Protein AF-A0A8R7VC19-F1 (afdb_monomer)

Organism: Triticum urartu (NCBI:txid4572)

Solvent-accessible surface area (backbone atoms only — not comparable to full-atom values): 17683 Å² total; per-residue (Å²): 132,78,53,71,71,50,53,54,52,51,50,54,50,51,48,41,73,74,64,64,52,93,86,58,52,73,70,60,49,63,70,66,60,55,92,90,55,56,70,69,60,50,53,52,49,54,58,49,60,68,33,67,72,44,46,51,55,49,51,54,50,52,53,54,57,67,66,61,64,77,58,72,61,57,77,92,56,50,51,43,57,52,40,52,55,46,15,73,72,72,75,48,76,61,51,59,53,52,39,43,50,61,34,24,25,40,99,85,70,47,50,64,42,72,61,37,42,51,52,50,51,49,48,55,52,45,45,72,76,41,55,71,30,75,76,36,48,69,45,73,52,16,52,47,41,72,72,68,43,81,78,62,92,61,48,43,81,56,64,28,94,58,49,34,46,51,78,53,59,27,76,93,55,75,80,79,70,52,71,71,57,51,50,53,52,49,52,51,50,50,53,50,52,51,50,49,55,51,47,64,62,45,53,62,52,51,55,50,51,52,52,51,50,51,52,53,51,52,54,51,53,51,53,53,54,50,55,56,52,57,63,70,72,64,78,83,82,84,84,90,82,90,81,89,84,86,84,84,89,79,89,83,85,88,86,80,84,81,83,80,88,80,92,77,89,84,84,89,83,91,78,87,79,80,81,83,80,84,79,82,86,82,87,130

InterPro domains:
  IPR004252 Probable transposase, Ptta/En/Spm, plant [PF03004] (39-164)

Radius of gyration: 38.98 Å; Cα contacts (8 Å, |Δi|>4): 148; chains: 1; bounding box: 118×68×65 Å

Structure (mmCIF, N/CA/C/O backbone):
data_AF-A0A8R7VC19-F1
#
_entry.id   AF-A0A8R7VC19-F1
#
loop_
_atom_site.group_PDB
_atom_site.id
_atom_site.type_symbol
_atom_site.label_atom_id
_atom_site.label_alt_id
_atom_site.label_comp_id
_atom_site.label_asym_id
_atom_site.label_entity_id
_atom_site.label_seq_id
_atom_site.pdbx_PDB_ins_code
_atom_site.Cartn_x
_atom_site.Cartn_y
_atom_site.Cartn_z
_atom_site.occupancy
_atom_site.B_iso_or_equiv
_atom_site.auth_seq_id
_atom_site.auth_comp_id
_atom_site.auth_asym_id
_atom_site.auth_atom_id
_atom_site.pdbx_PDB_model_num
ATOM 1 N N . MET A 1 1 ? -12.916 3.779 -12.614 1.00 51.53 1 MET A N 1
ATOM 2 C CA . MET A 1 1 ? -12.050 4.053 -13.785 1.00 51.53 1 MET A CA 1
ATOM 3 C C . MET A 1 1 ? -10.809 4.801 -13.317 1.00 51.53 1 MET A C 1
ATOM 5 O O . MET A 1 1 ? -10.939 5.631 -12.430 1.00 51.53 1 MET A O 1
ATOM 9 N N . GLY A 1 2 ? -9.618 4.493 -13.844 1.00 74.56 2 GLY A N 1
ATOM 10 C CA . GLY A 1 2 ? -8.402 5.249 -13.508 1.00 74.56 2 GLY A CA 1
ATOM 11 C C . GLY A 1 2 ? -8.469 6.694 -14.012 1.00 74.56 2 GLY A C 1
ATOM 12 O O . GLY A 1 2 ? -9.152 6.962 -15.002 1.00 74.56 2 GLY A O 1
ATOM 13 N N . SER A 1 3 ? -7.758 7.610 -13.346 1.00 89.31 3 SER A N 1
ATOM 14 C CA . SER A 1 3 ? -7.641 9.005 -13.791 1.00 89.31 3 SER A CA 1
ATOM 15 C C . SER A 1 3 ? -7.022 9.096 -15.191 1.00 89.31 3 SER A C 1
ATOM 17 O O . SER A 1 3 ? -6.289 8.192 -15.608 1.00 89.31 3 SER A O 1
ATOM 19 N N . ALA A 1 4 ? -7.266 10.197 -15.908 1.00 91.75 4 ALA A N 1
ATOM 20 C CA . ALA A 1 4 ? -6.667 10.440 -17.226 1.00 91.75 4 ALA A CA 1
ATOM 21 C C . ALA A 1 4 ? -5.132 10.294 -17.192 1.00 91.75 4 ALA A C 1
ATOM 23 O O . ALA A 1 4 ? -4.545 9.610 -18.026 1.00 91.75 4 ALA A O 1
ATOM 24 N N . ALA A 1 5 ? -4.492 10.809 -16.137 1.00 90.56 5 ALA A N 1
ATOM 25 C CA . ALA A 1 5 ? -3.055 10.666 -15.913 1.00 90.56 5 ALA A CA 1
ATOM 26 C C . ALA A 1 5 ? -2.594 9.208 -15.716 1.00 90.56 5 ALA A C 1
ATOM 28 O O . ALA A 1 5 ? -1.457 8.868 -16.045 1.00 90.56 5 ALA A O 1
ATOM 29 N N . LYS A 1 6 ? -3.435 8.325 -15.154 1.00 91.69 6 LYS A N 1
ATOM 30 C CA . LYS A 1 6 ? -3.118 6.892 -15.073 1.00 91.69 6 LYS A CA 1
ATOM 31 C C . LYS A 1 6 ? -3.209 6.250 -16.454 1.00 91.69 6 LYS A C 1
ATOM 33 O O . LYS A 1 6 ? -2.246 5.614 -16.860 1.00 91.69 6 LYS A O 1
ATOM 38 N N . LYS A 1 7 ? -4.312 6.474 -17.176 1.00 91.62 7 LYS A N 1
ATOM 39 C CA . LYS A 1 7 ? -4.505 5.928 -18.529 1.00 91.62 7 LYS A CA 1
ATOM 40 C C . LYS A 1 7 ? -3.360 6.325 -19.461 1.00 91.62 7 LYS A C 1
ATOM 42 O O . LYS A 1 7 ? -2.840 5.478 -20.169 1.00 91.62 7 LYS A O 1
ATOM 47 N N . TRP A 1 8 ? -2.905 7.577 -19.385 1.00 89.62 8 TRP A N 1
ATOM 48 C CA . TRP A 1 8 ? -1.755 8.048 -20.157 1.00 89.62 8 TRP A CA 1
ATOM 49 C C . TRP A 1 8 ? -0.439 7.346 -19.790 1.00 89.62 8 TRP A C 1
ATOM 51 O O . TRP A 1 8 ? 0.371 7.033 -20.658 1.00 89.62 8 TRP A O 1
ATOM 61 N N . ARG A 1 9 ? -0.200 7.075 -18.500 1.00 90.69 9 ARG A N 1
ATOM 62 C CA . ARG A 1 9 ? 0.984 6.313 -18.068 1.00 90.69 9 ARG A CA 1
ATOM 63 C C . ARG A 1 9 ? 0.933 4.860 -18.525 1.00 90.69 9 ARG A C 1
ATOM 65 O O . ARG A 1 9 ? 1.958 4.363 -18.977 1.00 90.69 9 ARG A O 1
ATOM 72 N N . ASP A 1 10 ? -0.226 4.217 -18.405 1.00 92.38 10 ASP A N 1
ATOM 73 C CA . ASP A 1 10 ? -0.431 2.838 -18.854 1.00 92.38 10 ASP A CA 1
ATOM 74 C C . ASP A 1 10 ? -0.213 2.749 -20.372 1.00 92.38 10 ASP A C 1
ATOM 76 O O . ASP A 1 10 ? 0.611 1.964 -20.822 1.00 92.38 10 ASP A O 1
ATOM 80 N N . PHE A 1 11 ? -0.820 3.660 -21.138 1.00 91.94 11 PHE A N 1
ATOM 81 C CA . PHE A 1 11 ? -0.647 3.747 -22.586 1.00 91.94 11 PHE A CA 1
ATOM 82 C C . PHE A 1 11 ? 0.828 3.854 -22.999 1.00 91.94 11 PHE A C 1
ATOM 84 O O . PHE A 1 11 ? 1.297 3.071 -23.817 1.00 91.94 11 PHE A O 1
ATOM 91 N N . LYS A 1 12 ? 1.606 4.757 -22.384 1.00 90.06 12 LYS A N 1
ATOM 92 C CA . LYS A 1 12 ? 3.053 4.861 -22.659 1.00 90.06 12 LYS A CA 1
ATOM 93 C C . LYS A 1 12 ? 3.828 3.595 -22.290 1.00 90.06 12 LYS A C 1
ATOM 95 O O . LYS A 1 12 ? 4.827 3.290 -22.934 1.00 90.06 12 LYS A O 1
ATOM 100 N N . SER A 1 13 ? 3.406 2.889 -21.242 1.00 90.56 13 SER A N 1
ATOM 101 C CA . SER A 1 13 ? 4.010 1.612 -20.856 1.00 90.56 13 SER A CA 1
ATOM 102 C C . SER A 1 13 ? 3.746 0.536 -21.906 1.00 90.56 13 SER A C 1
ATOM 104 O O . SER A 1 13 ? 4.671 -0.187 -22.266 1.00 90.56 13 SER A O 1
ATOM 106 N N . ASP A 1 14 ? 2.515 0.458 -22.411 1.00 91.75 14 ASP A N 1
ATOM 107 C CA . ASP A 1 14 ? 2.122 -0.491 -23.454 1.00 91.75 14 ASP A CA 1
ATOM 108 C C . ASP A 1 14 ? 2.857 -0.190 -24.767 1.00 91.75 14 ASP A C 1
ATOM 110 O O . ASP A 1 14 ? 3.405 -1.098 -25.384 1.00 91.75 14 ASP A O 1
ATOM 114 N N . MET A 1 15 ? 2.975 1.089 -25.145 1.00 90.38 15 MET A N 1
ATOM 115 C CA . MET A 1 15 ? 3.769 1.513 -26.307 1.00 90.38 15 MET A CA 1
ATOM 116 C C . MET A 1 15 ? 5.233 1.095 -26.183 1.00 90.38 15 MET A C 1
ATOM 118 O O . MET A 1 15 ? 5.799 0.530 -27.117 1.00 90.38 15 MET A O 1
ATOM 122 N N . LYS A 1 16 ? 5.846 1.305 -25.012 1.00 89.69 16 LYS A N 1
ATOM 123 C CA . LYS A 1 16 ? 7.219 0.854 -24.779 1.00 89.69 16 LYS A CA 1
ATOM 124 C C . LYS A 1 16 ? 7.340 -0.664 -24.933 1.00 89.69 16 LYS A C 1
ATOM 126 O O . LYS A 1 16 ? 8.298 -1.135 -25.526 1.00 89.69 16 LYS A O 1
ATOM 131 N N . ALA A 1 17 ? 6.388 -1.426 -24.400 1.00 89.81 17 ALA A N 1
ATOM 132 C CA . ALA A 1 17 ? 6.423 -2.885 -24.462 1.00 89.81 17 ALA A CA 1
ATOM 133 C C . ALA A 1 17 ? 6.233 -3.438 -25.885 1.00 89.81 17 ALA A C 1
ATOM 135 O O . ALA A 1 17 ? 6.799 -4.481 -26.198 1.00 89.81 17 ALA A O 1
ATOM 136 N N . LEU A 1 18 ? 5.436 -2.762 -26.717 1.00 88.12 18 LEU A N 1
ATOM 137 C CA . LEU A 1 18 ? 5.109 -3.208 -28.073 1.00 88.12 18 LEU A CA 1
ATOM 138 C C . LEU A 1 18 ? 6.152 -2.801 -29.117 1.00 88.12 18 LEU A C 1
ATOM 140 O O . LEU A 1 18 ? 6.421 -3.580 -30.025 1.00 88.12 18 LEU A O 1
ATOM 144 N N . TYR A 1 19 ? 6.708 -1.594 -29.006 1.00 86.56 19 TYR A N 1
ATOM 145 C CA . TYR A 1 19 ? 7.500 -0.998 -30.087 1.00 86.56 19 TYR A CA 1
ATOM 146 C C . TYR A 1 19 ? 8.973 -0.798 -29.723 1.00 86.56 19 TYR A C 1
ATOM 148 O O . TYR A 1 19 ? 9.835 -0.887 -30.596 1.00 86.56 19 TYR A O 1
ATOM 156 N N . PHE A 1 20 ? 9.290 -0.549 -28.447 1.00 86.06 20 PHE A N 1
ATOM 157 C CA . PHE A 1 20 ? 10.655 -0.238 -28.028 1.00 86.06 20 PHE A CA 1
ATOM 158 C C . PHE A 1 20 ? 11.452 -1.509 -27.714 1.00 86.06 20 PHE A C 1
ATOM 160 O O . PHE A 1 20 ? 11.362 -2.077 -26.623 1.00 86.06 20 PHE A O 1
ATOM 167 N N . HIS A 1 21 ? 12.296 -1.903 -28.665 1.00 84.44 21 HIS A N 1
ATOM 168 C CA . HIS A 1 21 ? 13.299 -2.951 -28.500 1.00 84.44 21 HIS A CA 1
ATOM 169 C C . HIS A 1 21 ? 14.695 -2.330 -28.548 1.00 84.44 21 HIS A C 1
ATOM 171 O O . HIS A 1 21 ? 14.996 -1.568 -29.462 1.00 84.44 21 HIS A O 1
ATOM 177 N N . GLU A 1 22 ? 15.552 -2.652 -27.574 1.00 81.06 22 GLU A N 1
ATOM 178 C CA . GLU A 1 22 ? 16.886 -2.035 -27.447 1.00 81.06 22 GLU A CA 1
ATOM 179 C C . GLU A 1 22 ? 17.799 -2.299 -28.655 1.00 81.06 22 GLU A C 1
ATOM 181 O O . GLU A 1 22 ? 18.717 -1.520 -28.904 1.00 81.06 22 GLU A O 1
ATOM 186 N N . GLU A 1 23 ? 17.515 -3.365 -29.405 1.00 83.06 23 GLU A N 1
ATOM 187 C CA . GLU A 1 23 ? 18.246 -3.806 -30.596 1.00 83.06 23 GLU A CA 1
ATOM 188 C C . GLU A 1 23 ? 17.900 -3.008 -31.863 1.00 83.06 23 GLU A C 1
ATOM 190 O O . GLU A 1 23 ? 18.691 -3.008 -32.802 1.00 83.06 23 GLU A O 1
ATOM 195 N N . LYS A 1 24 ? 16.748 -2.319 -31.899 1.00 85.19 24 LYS A N 1
ATOM 196 C CA . LYS A 1 24 ? 16.325 -1.517 -33.058 1.00 85.19 24 LYS A CA 1
ATOM 197 C C . LYS A 1 24 ? 17.092 -0.198 -33.136 1.00 85.19 24 LYS A C 1
ATOM 199 O O . LYS A 1 24 ? 17.412 0.413 -32.105 1.00 85.19 24 LYS A O 1
ATOM 204 N N . THR A 1 25 ? 17.342 0.270 -34.357 1.00 85.62 25 THR A N 1
ATOM 205 C CA . THR A 1 25 ? 17.902 1.610 -34.591 1.00 85.62 25 THR A CA 1
ATOM 206 C C . THR A 1 25 ? 16.842 2.693 -34.363 1.00 85.62 25 THR A C 1
ATOM 208 O O . THR A 1 25 ? 15.641 2.422 -34.331 1.00 85.62 25 THR A O 1
ATOM 211 N N . ASP A 1 26 ? 17.271 3.943 -34.175 1.00 81.62 26 ASP A N 1
ATOM 212 C CA . ASP A 1 26 ? 16.332 5.059 -33.974 1.00 81.62 26 ASP A CA 1
ATOM 213 C C . ASP A 1 26 ? 15.469 5.317 -35.212 1.00 81.62 26 ASP A C 1
ATOM 215 O O . ASP A 1 26 ? 14.302 5.671 -35.088 1.00 81.62 26 ASP A O 1
ATOM 219 N N . GLU A 1 27 ? 16.012 5.068 -36.401 1.00 81.62 27 GLU A N 1
ATOM 220 C CA . GLU A 1 27 ? 15.312 5.203 -37.681 1.00 81.62 27 GLU A CA 1
ATOM 221 C C . GLU A 1 27 ? 14.187 4.167 -37.819 1.00 81.62 27 GLU A C 1
ATOM 223 O O . GLU A 1 27 ? 13.072 4.510 -38.210 1.00 81.62 27 GLU A O 1
ATOM 228 N N . GLU A 1 28 ? 14.451 2.917 -37.429 1.00 85.75 28 GLU A N 1
ATOM 229 C CA . GLU A 1 28 ? 13.449 1.846 -37.406 1.00 85.75 28 GLU A CA 1
ATOM 230 C C . GLU A 1 28 ? 12.353 2.122 -36.371 1.00 85.75 28 GLU A C 1
ATOM 232 O O . GLU A 1 28 ? 11.170 1.923 -36.643 1.00 85.75 28 GLU A O 1
ATOM 237 N N . LEU A 1 29 ? 12.726 2.619 -35.187 1.00 85.62 29 LEU A N 1
ATOM 238 C CA . LEU A 1 29 ? 11.762 2.964 -34.143 1.00 85.62 29 LEU A CA 1
ATOM 239 C C . LEU A 1 29 ? 10.877 4.145 -34.545 1.00 85.62 29 LEU A C 1
ATOM 241 O O . LEU A 1 29 ? 9.683 4.118 -34.261 1.00 85.62 29 LEU A O 1
ATOM 245 N N . LEU A 1 30 ? 11.432 5.168 -35.202 1.00 85.12 30 LEU A N 1
ATOM 246 C CA . LEU A 1 30 ? 10.666 6.321 -35.682 1.00 85.12 30 LEU A CA 1
ATOM 247 C C . LEU A 1 30 ? 9.666 5.936 -36.781 1.00 85.12 30 LEU A C 1
ATOM 249 O O . LEU A 1 30 ? 8.572 6.495 -36.809 1.00 85.12 30 LEU A O 1
ATOM 253 N N . ALA A 1 31 ? 10.007 4.969 -37.640 1.00 84.62 31 ALA A N 1
ATOM 254 C CA . ALA A 1 31 ? 9.107 4.461 -38.677 1.00 84.62 31 ALA A CA 1
ATOM 255 C C . ALA A 1 31 ? 7.917 3.664 -38.106 1.00 84.62 31 ALA A C 1
ATOM 257 O O . ALA A 1 31 ? 6.822 3.713 -38.663 1.00 84.62 31 ALA A O 1
ATOM 258 N N . ASP A 1 32 ? 8.105 2.989 -36.969 1.00 83.56 32 ASP A N 1
ATOM 259 C CA . ASP A 1 32 ? 7.079 2.195 -36.274 1.00 83.56 32 ASP A CA 1
ATOM 260 C C . ASP A 1 32 ? 6.133 3.050 -35.389 1.00 83.56 32 ASP A C 1
ATOM 262 O O . ASP A 1 32 ? 5.562 2.557 -34.411 1.00 83.56 32 ASP A O 1
ATOM 266 N N . CYS A 1 33 ? 5.955 4.341 -35.697 1.00 82.81 33 CYS A N 1
ATOM 267 C CA . CYS A 1 33 ? 5.101 5.239 -34.916 1.00 82.81 33 CYS A CA 1
ATOM 268 C C . CYS A 1 33 ? 3.620 4.816 -34.964 1.00 82.81 33 CYS A C 1
ATOM 270 O O . CYS A 1 33 ? 3.020 4.667 -36.029 1.00 82.81 33 CYS A O 1
ATOM 272 N N . ASP A 1 34 ? 2.994 4.678 -33.793 1.00 85.00 34 ASP A N 1
ATOM 273 C CA . ASP A 1 34 ? 1.555 4.426 -33.682 1.00 85.00 34 ASP A CA 1
ATOM 274 C C . ASP A 1 34 ? 0.757 5.662 -34.132 1.00 85.00 34 ASP A C 1
ATOM 276 O O . ASP A 1 34 ? 1.018 6.776 -33.679 1.00 85.00 34 ASP A O 1
ATOM 280 N N . ALA A 1 35 ? -0.270 5.461 -34.963 1.00 87.81 35 ALA A N 1
ATOM 281 C CA . ALA A 1 35 ? -1.100 6.533 -35.527 1.00 87.81 35 ALA A CA 1
ATOM 282 C C . ALA A 1 35 ? -1.807 7.420 -34.481 1.00 87.81 35 ALA A C 1
ATOM 284 O O . ALA A 1 35 ? -2.313 8.492 -34.810 1.00 87.81 35 ALA A O 1
ATOM 285 N N . ARG A 1 36 ? -1.894 6.975 -33.222 1.00 89.62 36 ARG A N 1
ATOM 286 C CA . ARG A 1 36 ? -2.508 7.727 -32.118 1.00 89.62 36 ARG A CA 1
ATOM 287 C C . ARG A 1 36 ? -1.553 8.723 -31.457 1.00 89.62 36 ARG A C 1
ATOM 289 O O . ARG A 1 36 ? -2.008 9.500 -30.617 1.00 89.62 36 ARG A O 1
ATOM 296 N N . VAL A 1 37 ? -0.256 8.668 -31.760 1.00 88.88 37 VAL A N 1
ATOM 297 C CA . VAL A 1 37 ? 0.786 9.501 -31.146 1.00 88.88 37 VAL A CA 1
ATOM 298 C C . VAL A 1 37 ? 1.373 10.427 -32.205 1.00 88.88 37 VAL A C 1
ATOM 300 O O . VAL A 1 37 ? 1.615 10.011 -33.332 1.00 88.88 37 VAL A O 1
ATOM 303 N N . HIS A 1 38 ? 1.591 11.692 -31.848 1.00 90.56 38 HIS A N 1
ATOM 304 C CA . HIS A 1 38 ? 2.252 12.640 -32.738 1.00 90.56 38 HIS A CA 1
ATOM 305 C C . HIS A 1 38 ? 3.735 12.273 -32.905 1.00 90.56 38 HIS A C 1
ATOM 307 O O . HIS A 1 38 ? 4.382 11.874 -31.937 1.00 90.56 38 HIS A O 1
ATOM 313 N N . GLU A 1 39 ? 4.295 12.452 -34.101 1.00 89.75 39 GLU A N 1
A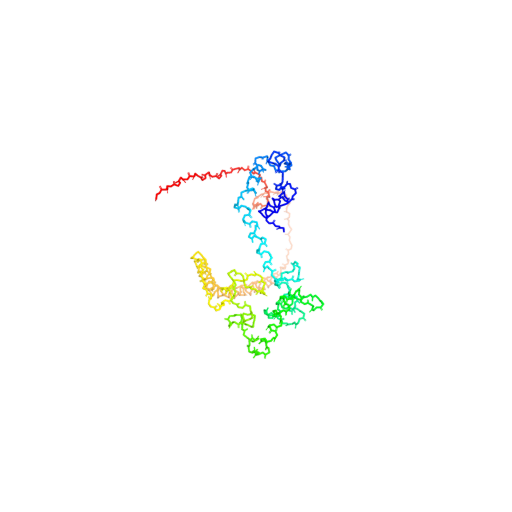TOM 314 C CA . GLU A 1 39 ? 5.677 12.056 -34.420 1.00 89.75 39 GLU A CA 1
ATOM 315 C C . GLU A 1 39 ? 6.710 12.688 -33.470 1.00 89.75 39 GLU A C 1
ATOM 317 O O . GLU A 1 39 ? 7.614 12.007 -32.983 1.00 89.75 39 GLU A O 1
ATOM 322 N N . ASP A 1 40 ? 6.539 13.968 -33.125 1.00 91.06 40 ASP A N 1
ATOM 323 C CA . ASP A 1 40 ? 7.419 14.659 -32.169 1.00 91.06 40 ASP A CA 1
ATOM 324 C C . ASP A 1 40 ? 7.364 14.051 -30.757 1.00 91.06 40 ASP A C 1
ATOM 326 O O . ASP A 1 40 ? 8.398 13.901 -30.098 1.00 91.06 40 ASP A O 1
ATOM 330 N N . ASP A 1 41 ? 6.171 13.660 -30.294 1.00 90.88 41 ASP A N 1
ATOM 331 C CA . ASP A 1 41 ? 5.995 13.005 -28.994 1.00 90.88 41 ASP A CA 1
ATOM 332 C C . ASP A 1 41 ? 6.626 11.610 -29.004 1.00 90.88 41 ASP A C 1
ATOM 334 O O . ASP A 1 41 ? 7.225 11.182 -28.013 1.00 90.88 41 ASP A O 1
ATOM 338 N N . TRP A 1 42 ? 6.515 10.901 -30.130 1.00 91.44 42 TRP A N 1
ATOM 339 C CA . TRP A 1 42 ? 7.115 9.587 -30.322 1.00 91.44 42 TRP A CA 1
ATOM 340 C C . TRP A 1 42 ? 8.643 9.649 -30.298 1.00 91.44 42 TRP A C 1
ATOM 342 O O . TRP A 1 42 ? 9.281 8.916 -29.536 1.00 91.44 42 TRP A O 1
ATOM 352 N N . LYS A 1 43 ? 9.227 10.597 -31.036 1.00 91.19 43 LYS A N 1
ATOM 353 C CA . LYS A 1 43 ? 10.666 10.869 -31.018 1.00 91.19 43 LYS A CA 1
ATOM 354 C C . LYS A 1 43 ? 11.159 11.181 -29.607 1.00 91.19 43 LYS A C 1
ATOM 356 O O . LYS A 1 43 ? 12.114 10.568 -29.132 1.00 91.19 43 LYS A O 1
ATOM 361 N N . TRP A 1 44 ? 10.457 12.065 -28.897 1.00 92.25 44 TRP A N 1
ATOM 362 C CA . TRP A 1 44 ? 10.794 12.394 -27.515 1.00 92.25 44 TRP A CA 1
ATOM 363 C C . TRP A 1 44 ? 10.729 11.172 -26.585 1.00 92.25 44 TRP A C 1
ATOM 365 O O . TRP A 1 44 ? 11.569 11.027 -25.694 1.00 92.25 44 TRP A O 1
ATOM 375 N N . LEU A 1 45 ? 9.750 10.278 -26.768 1.00 91.50 45 LEU A N 1
ATOM 376 C CA . LEU A 1 45 ? 9.620 9.058 -25.965 1.00 91.50 45 LEU A CA 1
ATOM 377 C C . LEU A 1 45 ? 10.789 8.092 -26.179 1.00 91.50 45 LEU A C 1
ATOM 379 O O . LEU A 1 45 ? 11.304 7.562 -25.190 1.00 91.50 45 LEU A O 1
ATOM 383 N N . ILE A 1 46 ? 11.218 7.889 -27.427 1.00 90.69 46 ILE A N 1
ATOM 384 C CA . ILE A 1 46 ? 12.376 7.046 -27.762 1.00 90.69 46 ILE A CA 1
ATOM 385 C C . ILE A 1 46 ? 13.634 7.597 -27.085 1.00 90.69 46 ILE A C 1
ATOM 387 O O . ILE A 1 46 ? 14.283 6.875 -26.318 1.00 90.69 46 ILE A O 1
ATOM 391 N N . ASP A 1 47 ? 13.914 8.890 -27.277 1.00 91.88 47 ASP A N 1
ATOM 392 C CA . ASP A 1 47 ? 15.050 9.575 -26.652 1.00 91.88 47 ASP A CA 1
ATOM 393 C C . ASP A 1 47 ? 14.994 9.427 -25.127 1.00 91.88 47 ASP A C 1
ATOM 395 O O . ASP A 1 47 ? 15.969 9.029 -24.480 1.00 91.88 47 ASP A O 1
ATOM 399 N N . HIS A 1 48 ? 13.814 9.660 -24.537 1.00 91.56 48 HIS A N 1
ATOM 400 C CA . HIS A 1 48 ? 13.591 9.513 -23.104 1.00 91.56 48 HIS A CA 1
ATOM 401 C C . HIS A 1 48 ? 13.906 8.098 -22.613 1.00 91.56 48 HIS A C 1
ATOM 403 O O . HIS A 1 48 ? 14.563 7.943 -21.580 1.00 91.56 48 HIS A O 1
ATOM 409 N N . TRP A 1 49 ? 13.440 7.059 -23.308 1.00 91.38 49 TRP A N 1
ATOM 410 C CA . TRP A 1 49 ? 13.655 5.667 -22.910 1.00 91.38 49 TRP A CA 1
ATOM 411 C C . TRP A 1 49 ? 15.104 5.209 -23.052 1.00 91.38 49 TRP A C 1
ATOM 413 O O . TRP A 1 49 ? 15.513 4.336 -22.280 1.00 91.38 49 TRP A O 1
ATOM 423 N N . ARG A 1 50 ? 15.883 5.809 -23.960 1.00 89.88 50 ARG A N 1
ATOM 424 C CA . ARG A 1 50 ? 17.321 5.540 -24.092 1.00 89.88 50 ARG A CA 1
ATOM 425 C C . ARG A 1 50 ? 18.174 6.205 -23.016 1.00 89.88 50 ARG A C 1
ATOM 427 O O . ARG A 1 50 ? 19.262 5.694 -22.747 1.00 89.88 50 ARG A O 1
ATOM 434 N N . THR A 1 51 ? 17.694 7.273 -22.371 1.00 93.12 51 THR A N 1
ATOM 435 C CA . THR A 1 51 ? 18.456 7.954 -21.310 1.00 93.12 51 THR A CA 1
ATOM 436 C C . THR A 1 51 ? 18.855 7.015 -20.166 1.00 93.12 51 THR A C 1
ATOM 438 O O . THR A 1 51 ? 18.052 6.208 -19.681 1.00 93.12 51 THR A O 1
ATOM 441 N N . ASP A 1 52 ? 20.071 7.193 -19.644 1.00 94.19 52 ASP A N 1
ATOM 442 C CA . ASP A 1 52 ? 20.562 6.422 -18.494 1.00 94.19 52 ASP A CA 1
ATOM 443 C C . ASP A 1 52 ? 19.661 6.589 -17.268 1.00 94.19 52 ASP A C 1
ATOM 445 O O . ASP A 1 52 ? 19.371 5.624 -16.562 1.00 94.19 52 ASP A O 1
ATOM 449 N N . ALA A 1 53 ? 19.118 7.790 -17.055 1.00 93.88 53 ALA A N 1
ATOM 450 C CA . ALA A 1 53 ? 18.176 8.054 -15.974 1.00 93.88 53 ALA A CA 1
ATOM 451 C C . ALA A 1 53 ? 16.875 7.236 -16.104 1.00 93.88 53 ALA A C 1
ATOM 453 O O . ALA A 1 53 ? 16.279 6.849 -15.095 1.00 93.88 53 ALA A O 1
ATOM 454 N N . ALA A 1 54 ? 16.380 6.978 -17.320 1.00 90.69 54 ALA A N 1
ATOM 455 C CA . ALA A 1 54 ? 15.218 6.113 -17.528 1.00 90.69 54 ALA A CA 1
ATOM 456 C C . ALA A 1 54 ? 15.557 4.633 -17.305 1.00 90.69 54 ALA A C 1
ATOM 458 O O . ALA A 1 54 ? 14.785 3.934 -16.639 1.00 90.69 54 ALA A O 1
ATOM 459 N N . LYS A 1 55 ? 16.720 4.175 -17.784 1.00 91.06 55 LYS A N 1
ATOM 460 C CA . LYS A 1 55 ? 17.210 2.805 -17.564 1.00 91.06 55 LYS A CA 1
ATOM 461 C C . LYS A 1 55 ? 17.412 2.514 -16.077 1.00 91.06 55 LYS A C 1
ATOM 463 O O . LYS A 1 55 ? 16.839 1.560 -15.557 1.00 91.06 55 LYS A O 1
ATOM 468 N N . GLN A 1 56 ? 18.105 3.397 -15.358 1.00 95.06 56 GLN A N 1
ATOM 469 C CA . GLN A 1 56 ? 18.321 3.278 -13.912 1.00 95.06 56 GLN A CA 1
ATOM 470 C C . GLN A 1 56 ? 17.002 3.216 -13.131 1.00 95.06 56 GLN A C 1
ATOM 472 O O . GLN A 1 56 ? 16.835 2.358 -12.264 1.00 95.06 56 GLN A O 1
ATOM 477 N N . ARG A 1 57 ? 16.024 4.076 -13.458 1.00 93.06 57 ARG A N 1
ATOM 478 C CA . ARG A 1 57 ? 14.690 4.030 -12.831 1.00 93.06 57 ARG A CA 1
ATOM 479 C C . ARG A 1 57 ? 13.985 2.694 -13.073 1.00 93.06 57 ARG A C 1
ATOM 481 O O . ARG A 1 57 ? 13.332 2.184 -12.162 1.00 93.06 57 ARG A O 1
ATOM 488 N N . CYS A 1 58 ? 14.116 2.126 -14.272 1.00 89.75 58 CYS A N 1
ATOM 489 C CA . CYS A 1 58 ? 13.553 0.819 -14.601 1.00 89.75 58 CYS A CA 1
ATOM 490 C C . CYS A 1 58 ? 14.199 -0.301 -13.771 1.00 89.75 58 CYS A C 1
ATOM 492 O O . CYS A 1 58 ? 13.479 -1.080 -13.144 1.00 89.75 58 CYS A O 1
ATOM 494 N N . GLU A 1 59 ? 15.530 -0.333 -13.688 1.00 94.25 59 GLU A N 1
ATOM 495 C CA . GLU A 1 59 ? 16.269 -1.341 -12.917 1.00 94.25 59 GLU A CA 1
ATOM 496 C C . GLU A 1 59 ? 15.967 -1.268 -11.417 1.00 94.25 59 GLU A C 1
ATOM 498 O O . GLU A 1 59 ? 15.668 -2.286 -10.790 1.00 94.25 59 GLU A O 1
ATOM 503 N N . ILE A 1 60 ? 15.913 -0.062 -10.842 1.00 95.50 60 ILE A N 1
ATOM 504 C CA . ILE A 1 60 ? 15.471 0.134 -9.452 1.00 95.50 60 ILE A CA 1
ATOM 505 C C . ILE A 1 60 ? 14.050 -0.416 -9.258 1.00 95.50 60 ILE A C 1
ATOM 507 O O . ILE A 1 60 ? 13.771 -1.087 -8.263 1.00 95.50 60 ILE A O 1
ATOM 511 N N . GLY A 1 61 ? 13.147 -0.169 -10.213 1.00 94.50 61 GLY A N 1
ATOM 512 C CA . GLY A 1 61 ? 11.787 -0.707 -10.197 1.00 94.50 61 GLY A CA 1
ATOM 513 C C . GLY A 1 61 ? 11.747 -2.238 -10.193 1.00 94.50 61 GLY A C 1
ATOM 514 O O . GLY A 1 61 ? 11.026 -2.826 -9.382 1.00 94.50 61 GLY A O 1
ATOM 515 N N . LYS A 1 62 ? 12.556 -2.888 -11.041 1.00 93.38 62 LYS A N 1
ATOM 516 C CA . LYS A 1 62 ? 12.691 -4.354 -11.094 1.00 93.38 62 LYS A CA 1
ATOM 517 C C . LYS A 1 62 ? 13.218 -4.912 -9.773 1.00 93.38 62 LYS A C 1
ATOM 519 O O . LYS A 1 62 ? 12.598 -5.814 -9.212 1.00 93.38 62 LYS A O 1
ATOM 524 N N . LEU A 1 63 ? 14.289 -4.332 -9.230 1.00 96.12 63 LEU A N 1
ATOM 525 C CA . LEU A 1 63 ? 14.869 -4.738 -7.944 1.00 96.12 63 LEU A CA 1
ATOM 526 C C . LEU A 1 63 ? 13.871 -4.576 -6.791 1.00 96.12 63 LEU A C 1
ATOM 528 O O . LEU A 1 63 ? 13.722 -5.469 -5.958 1.00 96.12 63 LEU A O 1
ATOM 532 N N . ASN A 1 64 ? 13.133 -3.465 -6.751 1.00 94.25 64 ASN A N 1
ATOM 533 C CA . ASN A 1 64 ? 12.102 -3.240 -5.737 1.00 94.25 64 ASN A CA 1
ATOM 534 C C . ASN A 1 64 ? 10.959 -4.254 -5.851 1.00 94.25 64 ASN A C 1
ATOM 536 O O . ASN A 1 64 ? 10.480 -4.751 -4.831 1.00 94.25 64 ASN A O 1
ATOM 540 N N . ARG A 1 65 ? 10.545 -4.600 -7.077 1.00 91.56 65 ARG A N 1
ATOM 541 C CA . ARG A 1 65 ? 9.530 -5.633 -7.307 1.00 91.56 65 ARG A CA 1
ATOM 542 C C . ARG A 1 65 ? 10.022 -7.015 -6.881 1.00 91.56 65 ARG A C 1
ATOM 544 O O . ARG A 1 65 ? 9.250 -7.745 -6.270 1.00 91.56 65 ARG A O 1
ATOM 551 N N . GLN A 1 66 ? 11.282 -7.354 -7.149 1.00 92.31 66 GLN A N 1
ATOM 552 C CA . GLN A 1 66 ? 11.897 -8.612 -6.706 1.00 92.31 66 GLN A CA 1
ATOM 553 C C . GLN A 1 66 ? 11.998 -8.704 -5.176 1.00 92.31 66 GLN A C 1
ATOM 555 O O . GLN A 1 66 ? 11.819 -9.776 -4.609 1.00 92.31 66 GLN A O 1
ATOM 560 N N . ARG A 1 67 ? 12.224 -7.575 -4.492 1.00 91.81 67 ARG A N 1
ATOM 561 C CA . ARG A 1 67 ? 12.247 -7.491 -3.021 1.00 91.81 67 ARG A CA 1
ATOM 562 C C . ARG A 1 67 ? 10.865 -7.614 -2.369 1.00 91.81 67 ARG A C 1
ATOM 564 O O . ARG A 1 67 ? 10.785 -7.714 -1.146 1.00 91.81 67 ARG A O 1
ATOM 571 N N . MET A 1 68 ? 9.777 -7.577 -3.139 1.00 90.38 68 MET A N 1
ATOM 572 C CA . MET A 1 68 ? 8.428 -7.754 -2.605 1.00 90.38 68 MET A CA 1
ATOM 573 C C . MET A 1 68 ? 8.180 -9.238 -2.332 1.00 90.38 68 MET A C 1
ATOM 575 O O . MET A 1 68 ? 7.907 -10.002 -3.248 1.00 90.38 68 MET A O 1
ATOM 579 N N . THR A 1 69 ? 8.288 -9.640 -1.066 1.00 91.12 69 THR A N 1
ATOM 580 C CA . THR A 1 69 ? 8.190 -11.049 -0.652 1.00 91.12 69 THR A CA 1
ATOM 581 C C . THR A 1 69 ? 6.869 -11.416 0.008 1.00 91.12 69 THR A C 1
ATOM 583 O O . THR A 1 69 ? 6.581 -12.596 0.124 1.00 91.12 69 THR A O 1
ATOM 586 N N . LEU A 1 70 ? 6.051 -10.460 0.446 1.00 90.75 70 LEU A N 1
ATOM 587 C CA . LEU A 1 70 ? 4.772 -10.732 1.110 1.00 90.75 70 LEU A CA 1
ATOM 588 C C . LEU A 1 70 ? 3.626 -10.390 0.160 1.00 90.75 70 LEU A C 1
ATOM 590 O O . LEU A 1 70 ? 3.260 -9.225 0.016 1.00 90.75 70 LEU A O 1
ATOM 594 N N . PHE A 1 71 ? 3.104 -11.405 -0.527 1.00 88.94 71 PHE A N 1
ATOM 595 C CA . PHE A 1 71 ? 1.983 -11.242 -1.450 1.00 88.94 71 PHE A CA 1
ATOM 596 C C . PHE A 1 71 ? 0.660 -11.535 -0.745 1.00 88.94 71 PHE A C 1
ATOM 598 O O . PHE A 1 71 ? 0.516 -12.578 -0.099 1.00 88.94 71 PHE A O 1
ATOM 605 N N . HIS A 1 72 ? -0.314 -10.645 -0.924 1.00 91.19 72 HIS A N 1
ATOM 606 C CA . HIS A 1 72 ? -1.693 -10.879 -0.509 1.00 91.19 72 HIS A CA 1
ATOM 607 C C . HIS A 1 72 ? -2.422 -11.776 -1.520 1.00 91.19 72 HIS A C 1
ATOM 609 O O . HIS A 1 72 ? -2.069 -11.840 -2.697 1.00 91.19 72 HIS A O 1
ATOM 615 N N . THR A 1 73 ? -3.473 -12.458 -1.070 1.00 93.50 73 THR A N 1
ATOM 616 C CA . THR A 1 73 ? -4.235 -13.441 -1.864 1.00 93.50 73 THR A CA 1
ATOM 617 C C . THR A 1 73 ? -5.671 -13.000 -2.162 1.00 93.50 73 THR A C 1
ATOM 619 O O . THR A 1 73 ? -6.416 -13.695 -2.851 1.00 93.50 73 THR A O 1
ATOM 622 N N . THR A 1 74 ? -6.069 -11.816 -1.691 1.00 91.31 74 THR A N 1
ATOM 623 C CA . THR A 1 74 ? -7.455 -11.313 -1.761 1.00 91.31 74 THR A CA 1
ATOM 624 C C . THR A 1 74 ? -7.828 -10.715 -3.121 1.00 91.31 74 THR A C 1
ATOM 626 O O . THR A 1 74 ? -8.942 -10.217 -3.308 1.00 91.31 74 THR A O 1
ATOM 629 N N . GLY A 1 75 ? -6.914 -10.772 -4.095 1.00 90.44 75 GLY A N 1
ATOM 630 C CA . GLY A 1 75 ? -7.118 -10.250 -5.442 1.00 90.44 75 GLY A CA 1
ATOM 631 C C . GLY A 1 75 ? -7.356 -8.740 -5.432 1.00 90.44 75 GLY A C 1
ATOM 632 O O . GLY A 1 75 ? -6.545 -7.978 -4.906 1.00 90.44 75 GLY A O 1
ATOM 633 N N . SER A 1 76 ? -8.475 -8.315 -6.023 1.00 90.44 76 SER A N 1
ATOM 634 C CA . SER A 1 76 ? -8.910 -6.913 -6.095 1.00 90.44 76 SER A CA 1
ATOM 635 C C . SER A 1 76 ? -9.654 -6.422 -4.847 1.00 90.44 76 SER A C 1
ATOM 637 O O . SER A 1 76 ? -10.025 -5.248 -4.785 1.00 90.44 76 SER A O 1
ATOM 639 N N . LYS A 1 77 ? -9.888 -7.280 -3.844 1.00 92.88 77 LYS A N 1
ATOM 640 C CA . LYS A 1 77 ? -10.523 -6.860 -2.590 1.00 92.88 77 LYS A CA 1
ATOM 641 C C . LYS A 1 77 ? -9.527 -6.098 -1.718 1.00 92.88 77 LYS A C 1
ATOM 643 O O . LYS A 1 77 ? -8.443 -6.600 -1.419 1.00 92.88 77 LYS A O 1
ATOM 648 N N . SER A 1 78 ? -9.925 -4.906 -1.277 1.00 92.25 78 SER A N 1
ATOM 649 C CA . SER A 1 78 ? -9.175 -4.121 -0.296 1.00 92.25 78 SER A CA 1
ATOM 650 C C . SER A 1 78 ? -9.194 -4.788 1.083 1.00 92.25 78 SER A C 1
ATOM 652 O O . SER A 1 78 ? -10.115 -5.538 1.404 1.00 92.25 78 SER A O 1
ATOM 654 N N . HIS A 1 79 ? -8.210 -4.460 1.925 1.00 93.06 79 HIS A N 1
ATOM 655 C CA . HIS A 1 79 ? -8.168 -4.934 3.314 1.00 93.06 79 HIS A CA 1
ATOM 656 C C . HIS A 1 79 ? -9.427 -4.516 4.085 1.00 93.06 79 HIS A C 1
ATOM 658 O O . HIS A 1 79 ? -10.014 -5.346 4.758 1.00 93.06 79 HIS A O 1
ATOM 664 N N . ALA A 1 80 ? -9.909 -3.281 3.894 1.00 93.44 80 ALA A N 1
ATOM 665 C CA . ALA A 1 80 ? -11.141 -2.796 4.524 1.00 93.44 80 ALA A CA 1
ATOM 666 C C . ALA A 1 80 ? -12.353 -3.679 4.188 1.00 93.44 80 ALA A C 1
ATOM 668 O O . ALA A 1 80 ? -13.127 -4.040 5.066 1.00 93.44 80 ALA A O 1
ATOM 669 N N . ARG A 1 81 ? -12.488 -4.086 2.919 1.00 95.12 81 ARG A N 1
ATOM 670 C CA . ARG A 1 81 ? -13.570 -4.980 2.500 1.00 95.12 81 ARG A CA 1
ATOM 671 C C . ARG A 1 81 ? -13.434 -6.372 3.114 1.00 95.12 81 ARG A C 1
ATOM 673 O O . ARG A 1 81 ? -14.435 -6.960 3.492 1.00 95.12 81 ARG A O 1
ATOM 680 N N . VAL A 1 82 ? -12.215 -6.899 3.183 1.00 94.56 82 VAL A N 1
ATOM 681 C CA . VAL A 1 82 ? -11.939 -8.221 3.767 1.00 94.56 82 VAL A CA 1
ATOM 682 C C . VAL A 1 82 ? -12.248 -8.225 5.264 1.00 94.56 82 VAL A C 1
ATOM 684 O O . VAL A 1 82 ? -12.928 -9.128 5.733 1.00 94.56 82 VAL A O 1
ATOM 687 N N . ILE A 1 83 ? -11.814 -7.191 5.986 1.00 94.50 83 ILE A N 1
ATOM 688 C CA . ILE A 1 83 ? -12.082 -7.004 7.418 1.00 94.50 83 ILE A CA 1
ATOM 689 C C . ILE A 1 83 ? -13.589 -6.934 7.675 1.00 94.50 83 ILE A C 1
ATOM 691 O O . ILE A 1 83 ? -14.079 -7.619 8.561 1.00 94.50 83 ILE A O 1
ATOM 695 N N . GLU A 1 84 ? -14.333 -6.169 6.874 1.00 95.00 84 GLU A N 1
ATOM 696 C CA . GLU A 1 84 ? -15.788 -6.042 7.021 1.00 95.00 84 GLU A CA 1
ATOM 697 C C . GLU A 1 84 ? -16.543 -7.341 6.685 1.00 95.00 84 GLU A C 1
ATOM 699 O O . GLU A 1 84 ? -17.512 -7.698 7.355 1.00 95.00 84 GLU A O 1
ATOM 704 N N . GLU A 1 85 ? -16.117 -8.072 5.650 1.00 94.94 85 GLU A N 1
ATOM 705 C CA . GLU A 1 85 ? -16.694 -9.382 5.315 1.00 94.94 85 GLU A CA 1
ATOM 706 C C . GLU A 1 85 ? -16.471 -10.396 6.453 1.00 94.94 85 GLU A C 1
ATOM 708 O O . GLU A 1 85 ? -17.393 -11.131 6.808 1.00 94.94 85 GLU A O 1
ATOM 713 N N . GLU A 1 86 ? -15.285 -10.404 7.064 1.00 94.12 86 GLU A N 1
ATOM 714 C CA . GLU A 1 86 ? -14.976 -11.277 8.203 1.00 94.12 86 GLU A CA 1
ATOM 715 C C . GLU A 1 86 ? -15.655 -10.818 9.499 1.00 94.12 86 GLU A C 1
ATOM 717 O O . GLU A 1 86 ? -16.140 -11.655 10.256 1.00 94.12 86 GLU A O 1
ATOM 722 N N . HIS A 1 87 ? -15.801 -9.509 9.718 1.00 95.00 87 HIS A N 1
ATOM 723 C CA . HIS A 1 87 ? -16.570 -8.956 10.832 1.00 95.00 87 HIS A CA 1
ATOM 724 C C . HIS A 1 87 ? -18.019 -9.449 10.813 1.00 95.00 87 HIS A C 1
ATOM 726 O O . HIS A 1 87 ? -18.525 -9.936 11.822 1.00 95.00 87 HIS A O 1
ATOM 732 N N . LYS A 1 88 ? -18.669 -9.416 9.645 1.00 96.25 88 LYS A N 1
ATOM 733 C CA . LYS A 1 88 ? -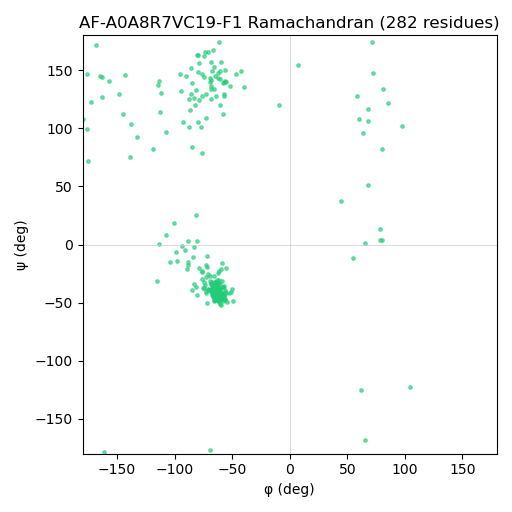20.038 -9.932 9.477 1.00 96.25 88 LYS A CA 1
ATOM 734 C C . LYS A 1 88 ? -20.154 -11.431 9.722 1.00 96.25 88 LYS A C 1
ATOM 736 O O . LYS A 1 88 ? -21.205 -11.898 10.147 1.00 96.25 88 LYS A O 1
ATOM 741 N N . LYS A 1 89 ? -19.102 -12.185 9.412 1.00 94.25 89 LYS A N 1
ATOM 742 C CA . LYS A 1 89 ? -19.081 -13.642 9.543 1.00 94.25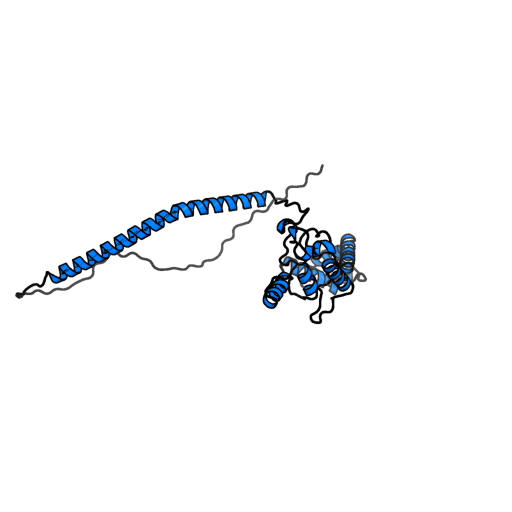 89 LYS A CA 1
ATOM 743 C C . LYS A 1 89 ? -18.822 -14.090 10.980 1.00 94.25 89 LYS A C 1
ATOM 745 O O . LYS A 1 89 ? -19.478 -15.015 11.447 1.00 94.25 89 LYS A O 1
ATOM 750 N N . ASN A 1 90 ? -17.878 -13.445 11.659 1.00 92.25 90 ASN A N 1
ATOM 751 C CA . ASN A 1 90 ? -17.406 -13.856 12.981 1.00 92.25 90 ASN A CA 1
ATOM 752 C C . ASN A 1 90 ? -18.082 -13.068 14.118 1.00 92.25 90 ASN A C 1
ATOM 754 O O . ASN A 1 90 ? -17.994 -13.468 15.274 1.00 92.25 90 ASN A O 1
ATOM 758 N N . GLY A 1 91 ? -18.762 -11.959 13.804 1.00 94.19 91 GLY A N 1
ATOM 759 C CA . GLY A 1 91 ? -19.454 -11.104 14.772 1.00 94.19 91 GLY A CA 1
ATOM 760 C C . GLY A 1 91 ? -18.545 -10.129 15.527 1.00 94.19 91 GLY A C 1
ATOM 761 O O . GLY A 1 91 ? -19.023 -9.418 16.405 1.00 94.19 91 GLY A O 1
ATOM 762 N N . TYR A 1 92 ? -17.251 -10.079 15.200 1.00 93.38 92 TYR A N 1
ATOM 763 C CA . TYR A 1 92 ? -16.289 -9.141 15.780 1.00 93.38 92 TYR A CA 1
ATOM 764 C C . TYR A 1 92 ? -15.285 -8.667 14.716 1.00 93.38 92 TYR A C 1
ATOM 766 O O . TYR A 1 92 ? -14.973 -9.426 13.793 1.00 93.38 92 TYR A O 1
ATOM 774 N N . PRO A 1 93 ? -14.808 -7.411 14.780 1.00 90.56 93 PRO A N 1
ATOM 775 C CA . PRO A 1 93 ? -13.843 -6.901 13.817 1.00 90.56 93 PRO A CA 1
ATOM 776 C C . PRO A 1 93 ? -12.491 -7.613 14.000 1.00 90.56 93 PRO A C 1
ATOM 778 O O . PRO A 1 93 ? -11.950 -7.587 15.109 1.00 90.56 93 PRO A O 1
ATOM 781 N N . PRO A 1 94 ? -11.928 -8.229 12.940 1.00 93.19 94 PRO A N 1
ATOM 782 C CA . PRO A 1 94 ? -10.635 -8.898 13.028 1.00 93.19 94 PRO A CA 1
ATOM 783 C C . PRO A 1 94 ? -9.532 -7.970 13.537 1.00 93.19 94 PRO A C 1
ATOM 785 O O . PRO A 1 94 ? -9.431 -6.816 13.105 1.00 93.19 94 PRO A O 1
ATOM 788 N N . ARG A 1 95 ? -8.656 -8.494 14.400 1.00 92.94 95 ARG A N 1
ATOM 789 C CA . ARG A 1 95 ? -7.441 -7.769 14.800 1.00 92.94 95 ARG A CA 1
ATOM 790 C C . ARG A 1 95 ? -6.482 -7.619 13.617 1.00 92.94 95 ARG A C 1
ATOM 792 O O . ARG A 1 95 ? -6.607 -8.281 12.586 1.00 92.94 95 ARG A O 1
ATOM 799 N N . ARG A 1 96 ? -5.471 -6.761 13.762 1.00 93.38 96 ARG A N 1
ATOM 800 C CA . ARG A 1 96 ? -4.500 -6.482 12.694 1.00 93.38 96 ARG A CA 1
ATOM 801 C C . ARG A 1 96 ? -3.671 -7.711 12.295 1.00 93.38 96 ARG A C 1
ATOM 803 O O . ARG A 1 96 ? -3.389 -7.899 11.111 1.00 93.38 96 ARG A O 1
ATOM 810 N N . ASP A 1 97 ? -3.303 -8.547 13.265 1.00 94.88 97 ASP A N 1
ATOM 811 C CA . ASP A 1 97 ? -2.654 -9.848 13.061 1.00 94.88 97 ASP A CA 1
ATOM 812 C C . ASP A 1 97 ? -3.571 -10.826 12.316 1.00 94.88 97 ASP A C 1
ATOM 814 O O . ASP A 1 97 ? -3.159 -11.417 11.318 1.00 94.88 97 ASP A O 1
ATOM 818 N N . GLU A 1 98 ? -4.839 -10.922 12.715 1.00 94.56 98 GLU A N 1
ATOM 819 C CA . GLU A 1 98 ? -5.828 -11.777 12.051 1.00 94.56 98 GLU A CA 1
ATOM 820 C C . GLU A 1 98 ? -6.078 -11.321 10.612 1.00 94.56 98 GLU A C 1
ATOM 822 O O . GLU A 1 98 ? -6.048 -12.131 9.687 1.00 94.56 98 GLU A O 1
ATOM 827 N N . ALA A 1 99 ? -6.234 -10.012 10.391 1.00 95.12 99 ALA A N 1
ATOM 828 C CA . ALA A 1 99 ? -6.378 -9.432 9.061 1.00 95.12 99 ALA A CA 1
ATOM 829 C C . ALA A 1 99 ? -5.173 -9.769 8.165 1.00 95.12 99 ALA A C 1
ATOM 831 O O . ALA A 1 99 ? -5.340 -10.031 6.969 1.00 95.12 99 ALA A O 1
ATOM 832 N N . PHE A 1 100 ? -3.957 -9.817 8.723 1.00 95.50 100 PHE A N 1
ATO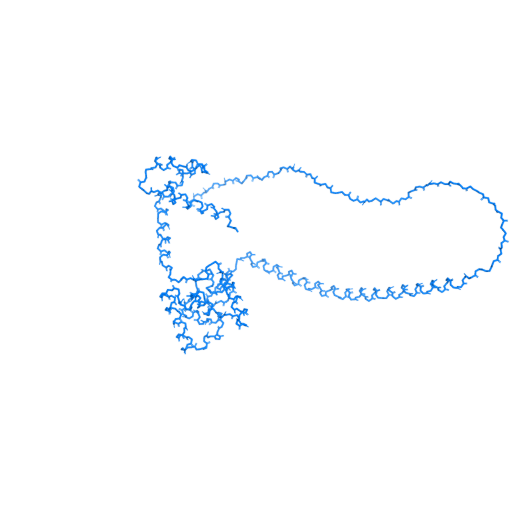M 833 C CA . PHE A 1 100 ? -2.776 -10.267 7.988 1.00 95.50 100 PHE A CA 1
ATOM 834 C C . PHE A 1 100 ? -2.867 -11.749 7.611 1.00 95.50 100 PHE A C 1
ATOM 836 O O . PHE A 1 100 ? -2.676 -12.080 6.439 1.00 95.50 100 PHE A O 1
ATOM 843 N N . VAL A 1 101 ? -3.205 -12.626 8.562 1.00 95.62 101 VAL A N 1
ATOM 844 C CA . VAL A 1 101 ? -3.377 -14.067 8.313 1.00 95.62 101 VAL A CA 1
ATOM 845 C C . VAL A 1 101 ? -4.437 -14.299 7.236 1.00 95.62 101 VAL A C 1
ATOM 847 O O . VAL A 1 101 ? -4.163 -14.984 6.253 1.00 95.62 101 VAL A O 1
ATOM 850 N N . ILE A 1 102 ? -5.604 -13.664 7.341 1.00 94.56 102 ILE A N 1
ATOM 851 C CA . ILE A 1 102 ? -6.699 -13.777 6.366 1.00 94.56 102 ILE A CA 1
ATOM 852 C C . ILE A 1 102 ? -6.241 -13.332 4.971 1.00 94.56 102 ILE A C 1
ATOM 854 O O . ILE A 1 102 ? -6.519 -13.986 3.969 1.00 94.56 102 ILE A O 1
ATOM 858 N N . THR A 1 103 ? -5.519 -12.216 4.878 1.00 94.88 103 THR A N 1
ATOM 859 C CA . THR A 1 103 ? -5.109 -11.659 3.580 1.00 94.88 103 THR A CA 1
ATOM 860 C C . THR A 1 103 ? -3.945 -12.411 2.938 1.00 94.88 103 THR A C 1
ATOM 862 O O . THR A 1 103 ? -3.809 -12.388 1.712 1.00 94.88 103 THR A O 1
ATOM 865 N N . HIS A 1 104 ? -3.126 -13.106 3.728 1.00 95.12 104 HIS A N 1
ATOM 866 C CA . HIS A 1 104 ? -1.942 -13.840 3.269 1.00 95.12 104 HIS A CA 1
ATOM 867 C C . HIS A 1 104 ? -2.125 -15.363 3.285 1.00 95.12 104 HIS A C 1
ATOM 869 O O . HIS A 1 104 ? -1.177 -16.096 3.005 1.00 95.12 104 HIS A O 1
ATOM 875 N N . THR A 1 105 ? -3.343 -15.845 3.534 1.00 94.31 105 THR A N 1
ATOM 876 C CA . THR A 1 105 ? -3.721 -17.253 3.383 1.00 94.31 105 THR A CA 1
ATOM 877 C C . THR A 1 105 ? -4.736 -17.415 2.264 1.00 94.31 105 THR A C 1
ATOM 879 O O . THR A 1 105 ? -5.625 -16.600 2.044 1.00 94.31 105 THR A O 1
ATOM 882 N N . THR A 1 106 ? -4.579 -18.483 1.494 1.00 91.75 106 THR A N 1
ATOM 883 C CA . THR A 1 106 ? -5.548 -18.857 0.464 1.00 91.75 106 THR A CA 1
ATOM 884 C C . THR A 1 106 ? -6.841 -19.369 1.102 1.00 91.75 106 THR A C 1
ATOM 886 O O . THR A 1 106 ? -6.861 -19.784 2.256 1.00 91.75 106 THR A O 1
ATOM 889 N N . LYS A 1 107 ? -7.921 -19.481 0.316 1.00 87.25 107 LYS A N 1
ATOM 890 C CA . LYS A 1 107 ? -9.192 -20.090 0.767 1.00 87.25 107 LYS A CA 1
ATOM 891 C C . LYS A 1 107 ? -9.051 -21.522 1.310 1.00 87.25 107 LYS A C 1
ATOM 893 O O . LYS A 1 107 ? -9.943 -21.994 2.000 1.00 87.25 107 LYS A O 1
ATOM 898 N N . LYS A 1 108 ? -7.962 -22.218 0.965 1.00 89.00 108 LYS A N 1
ATOM 899 C CA . LYS A 1 108 ? -7.636 -23.568 1.451 1.00 89.00 108 LYS A CA 1
ATOM 900 C C . LYS A 1 108 ? -6.831 -23.554 2.763 1.00 89.00 108 LYS A C 1
ATOM 902 O O . LYS A 1 108 ? -6.389 -24.608 3.196 1.00 89.00 108 LYS A O 1
ATOM 907 N N . GLY A 1 109 ? -6.579 -22.380 3.345 1.00 87.50 10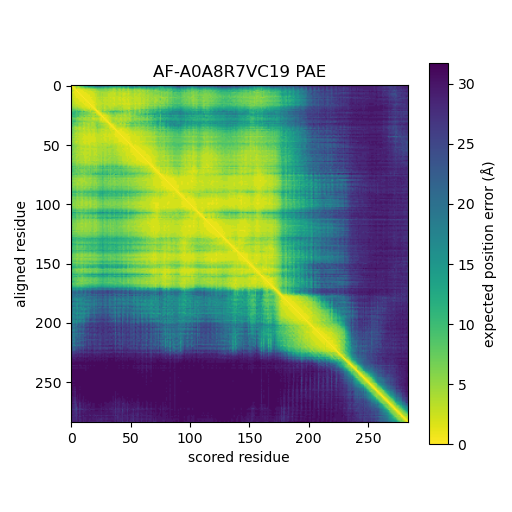9 GLY A N 1
ATOM 908 C CA . GLY A 1 109 ? -5.770 -22.206 4.556 1.00 87.50 109 GLY A CA 1
ATOM 909 C C . GLY A 1 109 ? -4.256 -22.257 4.328 1.00 87.50 109 GLY A C 1
ATOM 910 O O . GLY A 1 109 ? -3.492 -22.192 5.282 1.00 87.50 109 GLY A O 1
ATOM 911 N N . VAL A 1 110 ? -3.792 -22.362 3.079 1.00 91.81 110 VAL A N 1
ATOM 912 C CA . VAL A 1 110 ? -2.353 -22.418 2.770 1.00 91.81 110 VAL A CA 1
ATOM 913 C C . VAL A 1 110 ? -1.790 -20.995 2.662 1.00 91.81 110 VAL A C 1
ATOM 915 O O . VAL A 1 110 ? -2.377 -20.205 1.912 1.00 91.81 110 VAL A O 1
ATOM 918 N N . PRO A 1 111 ? -0.679 -20.654 3.348 1.00 93.31 111 PRO A N 1
ATOM 919 C CA . PRO A 1 111 ? -0.002 -19.365 3.201 1.00 93.31 111 PRO A CA 1
ATOM 920 C C . PRO A 1 111 ? 0.407 -19.067 1.755 1.00 93.31 111 PRO A C 1
ATOM 922 O O . PRO A 1 111 ? 0.717 -19.976 0.988 1.00 93.31 111 PRO A O 1
ATOM 925 N N . SER A 1 112 ? 0.443 -17.787 1.380 1.00 91.88 112 SER A N 1
ATOM 926 C CA . SER A 1 112 ? 0.712 -17.368 -0.003 1.00 91.88 112 SER A CA 1
ATOM 927 C C . SER A 1 112 ? 2.099 -17.765 -0.512 1.00 91.88 112 SER A C 1
ATOM 929 O O . SER A 1 112 ? 2.257 -18.073 -1.693 1.00 91.88 112 SER A O 1
ATOM 931 N N . ASN A 1 113 ? 3.101 -17.771 0.367 1.00 93.12 113 ASN A N 1
ATOM 932 C CA . ASN A 1 113 ? 4.451 -18.256 0.102 1.00 93.12 113 ASN A CA 1
ATOM 933 C C . ASN A 1 113 ? 5.207 -18.553 1.412 1.00 93.12 113 ASN A C 1
ATOM 935 O O . ASN A 1 113 ? 4.676 -18.381 2.510 1.00 93.12 113 ASN A O 1
ATOM 939 N N . ALA A 1 114 ? 6.471 -18.974 1.295 1.00 93.56 114 ALA A N 1
ATOM 940 C CA . ALA A 1 114 ? 7.322 -19.301 2.440 1.00 93.56 114 ALA A CA 1
ATOM 941 C C . ALA A 1 114 ? 7.551 -18.113 3.396 1.00 93.56 114 ALA A C 1
ATOM 943 O O . ALA A 1 114 ? 7.560 -18.306 4.608 1.00 93.56 114 ALA A O 1
ATOM 944 N N . ALA A 1 115 ? 7.690 -16.888 2.877 1.00 94.12 115 ALA A N 1
ATOM 945 C CA . ALA A 1 115 ? 7.886 -15.696 3.705 1.00 94.12 115 ALA A CA 1
ATOM 946 C C . ALA A 1 115 ? 6.629 -15.355 4.523 1.00 94.12 115 ALA A C 1
ATOM 948 O O . ALA A 1 115 ? 6.723 -15.030 5.706 1.00 94.12 115 ALA A O 1
ATOM 949 N N . ALA A 1 116 ? 5.445 -15.478 3.916 1.00 94.19 116 ALA A N 1
ATOM 950 C CA . ALA A 1 116 ? 4.176 -15.335 4.617 1.00 94.19 116 ALA A CA 1
ATOM 951 C C . ALA A 1 116 ? 4.003 -16.433 5.674 1.00 94.19 116 ALA A C 1
ATOM 953 O O . ALA A 1 116 ? 3.647 -16.124 6.805 1.00 94.19 116 ALA A O 1
ATOM 954 N N . ALA A 1 117 ? 4.328 -17.689 5.346 1.00 95.12 117 ALA A N 1
ATOM 955 C CA . ALA A 1 117 ? 4.270 -18.800 6.296 1.00 95.12 117 ALA A CA 1
ATOM 956 C C . ALA A 1 117 ? 5.170 -18.568 7.522 1.00 95.12 117 ALA A C 1
ATOM 958 O O . ALA A 1 117 ? 4.739 -18.784 8.651 1.00 95.12 117 ALA A O 1
ATOM 959 N N . GLN A 1 118 ? 6.397 -18.077 7.311 1.00 96.00 118 GLN A N 1
ATOM 960 C CA . GLN A 1 118 ? 7.306 -17.708 8.399 1.00 96.00 118 GLN A CA 1
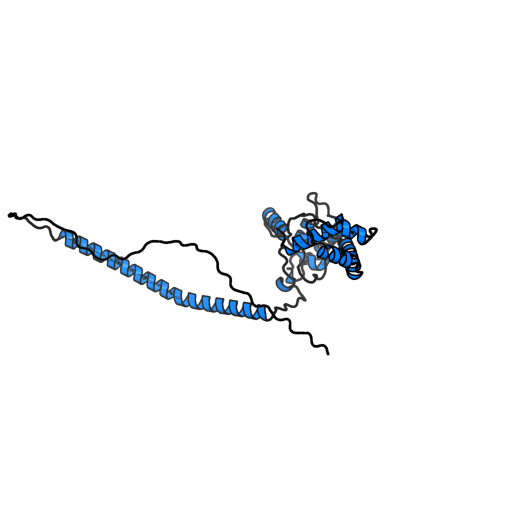ATOM 961 C C . GLN A 1 118 ? 6.705 -16.617 9.286 1.00 96.00 118 GLN A C 1
ATOM 963 O O . GLN A 1 118 ? 6.675 -16.775 10.502 1.00 96.00 118 GLN A O 1
ATOM 968 N N . LYS A 1 119 ? 6.159 -15.548 8.693 1.00 95.88 119 LYS A N 1
ATOM 969 C CA . LYS A 1 119 ? 5.561 -14.448 9.459 1.00 95.88 119 LYS A CA 1
ATOM 970 C C . LYS A 1 119 ? 4.296 -14.845 10.216 1.00 95.88 119 LYS A C 1
ATOM 972 O O . LYS A 1 119 ? 4.107 -14.384 11.335 1.00 95.88 119 LYS A O 1
ATOM 977 N N . ILE A 1 120 ? 3.461 -15.711 9.645 1.00 96.12 120 ILE A N 1
ATOM 978 C CA . ILE A 1 120 ? 2.289 -16.265 10.338 1.00 96.12 120 ILE A CA 1
ATOM 979 C C . ILE A 1 120 ? 2.743 -17.092 11.547 1.00 96.12 120 ILE A C 1
ATOM 981 O O . ILE A 1 120 ? 2.255 -16.874 12.649 1.00 96.12 120 ILE A O 1
ATOM 985 N N . LYS A 1 121 ? 3.756 -17.950 11.379 1.00 96.25 121 LYS A N 1
ATOM 986 C CA . LYS A 1 121 ? 4.325 -18.722 12.490 1.00 96.25 121 LYS A CA 1
ATOM 987 C C . LYS A 1 121 ? 4.955 -17.831 13.568 1.00 96.25 121 LYS A C 1
ATOM 989 O O . LYS A 1 121 ? 4.843 -18.121 14.752 1.00 96.25 121 LYS A O 1
ATOM 994 N N . GLU A 1 122 ? 5.619 -16.742 13.180 1.00 96.88 122 GLU A N 1
ATOM 995 C CA . GLU A 1 122 ? 6.148 -15.755 14.131 1.00 96.88 122 GLU A CA 1
ATOM 996 C C . GLU A 1 122 ? 5.032 -15.073 14.936 1.00 96.88 122 GLU A C 1
ATOM 998 O O . GLU A 1 122 ? 5.200 -14.883 16.139 1.00 96.88 122 GLU A O 1
ATOM 1003 N N . LEU A 1 123 ? 3.897 -14.742 14.304 1.00 96.44 123 LEU A N 1
ATOM 1004 C CA . LEU A 1 123 ? 2.712 -14.218 14.995 1.00 96.44 123 LEU A CA 1
ATOM 1005 C C . LEU A 1 123 ? 2.159 -15.232 15.999 1.00 96.44 123 LEU A C 1
ATOM 1007 O O . LEU A 1 123 ? 1.941 -14.872 17.151 1.00 96.44 123 LEU A O 1
ATOM 1011 N N . GLU A 1 124 ? 1.991 -16.490 15.590 1.00 95.50 124 GLU A N 1
ATOM 1012 C CA . GLU A 1 124 ? 1.512 -17.569 16.464 1.00 95.50 124 GLU A CA 1
ATOM 1013 C C . GLU A 1 124 ? 2.447 -17.784 17.663 1.00 95.50 124 GLU A C 1
ATOM 1015 O O . GLU A 1 124 ? 2.000 -17.839 18.807 1.00 95.50 124 GLU A O 1
ATOM 1020 N N . ASN A 1 125 ? 3.759 -17.844 17.425 1.00 96.06 125 ASN A N 1
ATOM 1021 C CA . ASN A 1 125 ? 4.746 -17.991 18.492 1.00 96.06 125 ASN A CA 1
ATOM 1022 C C . ASN A 1 125 ? 4.705 -16.807 19.464 1.00 96.06 125 ASN A C 1
ATOM 1024 O O . ASN A 1 125 ? 4.703 -17.015 20.674 1.00 96.06 125 ASN A O 1
ATOM 1028 N N . LYS A 1 126 ? 4.635 -15.570 18.956 1.00 94.94 126 LYS A N 1
ATOM 1029 C CA . LYS A 1 126 ? 4.582 -14.377 19.808 1.00 94.94 126 LYS A CA 1
ATOM 1030 C C . LYS A 1 126 ? 3.284 -14.265 20.596 1.00 94.94 126 LYS A C 1
ATOM 1032 O O . LYS A 1 126 ? 3.336 -13.848 21.746 1.00 94.94 126 LYS A O 1
ATOM 1037 N N . ALA A 1 127 ? 2.159 -14.682 20.021 1.00 94.81 127 ALA A N 1
ATOM 1038 C CA . ALA A 1 127 ? 0.891 -14.766 20.737 1.00 94.81 127 ALA A CA 1
ATOM 1039 C C . ALA A 1 127 ? 0.959 -15.767 21.903 1.00 94.81 127 ALA A C 1
ATOM 1041 O O . ALA A 1 127 ? 0.404 -15.504 22.965 1.00 94.81 127 ALA A O 1
ATOM 1042 N N . ASN A 1 128 ? 1.674 -16.884 21.726 1.00 94.00 128 ASN A N 1
ATOM 1043 C CA . ASN A 1 128 ? 1.870 -17.884 22.779 1.00 94.00 128 ASN A CA 1
ATOM 1044 C C . ASN A 1 128 ? 2.880 -17.440 23.851 1.00 94.00 128 ASN A C 1
ATOM 1046 O O . ASN A 1 128 ? 2.700 -17.751 25.025 1.00 94.00 128 ASN A O 1
ATOM 1050 N N . GLU A 1 129 ? 3.951 -16.740 23.463 1.00 94.44 129 GLU A N 1
ATOM 1051 C CA . GLU A 1 129 ? 4.961 -16.215 24.395 1.00 94.44 129 GLU A CA 1
ATOM 1052 C C . GLU A 1 129 ? 4.430 -15.050 25.240 1.00 94.44 129 GLU A C 1
ATOM 1054 O O . GLU A 1 129 ? 4.795 -14.926 26.408 1.00 94.44 129 GLU A O 1
ATOM 1059 N N . GLN A 1 130 ? 3.625 -14.176 24.631 1.00 92.50 130 GLN A N 1
ATOM 1060 C CA . GLN A 1 130 ? 3.151 -12.919 25.210 1.00 92.50 130 GLN A CA 1
ATOM 1061 C C . GLN A 1 130 ? 1.670 -12.699 24.864 1.00 92.50 130 GLN A C 1
ATOM 1063 O O . GLN A 1 130 ? 1.346 -11.883 23.988 1.00 92.50 130 GLN A O 1
ATOM 1068 N N . PRO A 1 131 ? 0.748 -13.428 25.521 1.00 91.81 131 PRO A N 1
ATOM 1069 C CA . PRO A 1 131 ? -0.683 -13.325 25.244 1.00 91.81 131 PRO A CA 1
ATOM 1070 C C . PRO A 1 131 ? -1.238 -11.923 25.528 1.00 91.81 131 PRO A C 1
ATOM 1072 O O . PRO A 1 131 ? -2.196 -11.503 24.882 1.00 91.81 131 PRO A O 1
ATOM 1075 N N . GLU A 1 132 ? -0.601 -11.148 26.410 1.00 92.50 132 GLU A N 1
ATOM 1076 C CA . GLU A 1 132 ? -0.964 -9.760 26.703 1.00 92.50 132 GLU A CA 1
ATOM 1077 C C . GLU A 1 132 ? -0.886 -8.836 25.474 1.00 92.50 132 GLU A C 1
ATOM 1079 O O . GLU A 1 132 ? -1.516 -7.782 25.449 1.00 92.50 132 GLU A O 1
ATOM 1084 N N . LEU A 1 133 ? -0.133 -9.210 24.430 1.00 90.94 133 LEU A N 1
ATOM 1085 C CA . LEU A 1 133 ? -0.053 -8.435 23.188 1.00 90.94 133 LEU A CA 1
ATOM 1086 C C . LEU A 1 133 ? -1.324 -8.513 22.337 1.00 90.94 133 LEU A C 1
ATOM 1088 O O . LEU A 1 133 ? -1.510 -7.658 21.469 1.00 90.94 133 LEU A O 1
ATOM 1092 N N . LEU A 1 134 ? -2.176 -9.518 22.557 1.00 89.69 134 LEU A N 1
ATOM 1093 C CA . LEU A 1 134 ? -3.451 -9.664 21.850 1.00 89.69 134 LEU A CA 1
ATOM 1094 C C . LEU A 1 134 ? -4.484 -8.630 22.313 1.00 89.69 134 LEU A C 1
ATOM 1096 O O . LEU A 1 134 ? -5.358 -8.252 21.536 1.00 89.69 134 LEU A O 1
ATOM 1100 N N . GLU A 1 135 ? -4.368 -8.167 23.559 1.00 90.25 135 GLU A N 1
ATOM 1101 C CA . GLU A 1 135 ? -5.260 -7.166 24.154 1.00 90.25 135 GLU A CA 1
ATOM 1102 C C . GLU A 1 135 ? -4.785 -5.728 23.902 1.00 90.25 135 GLU A C 1
ATOM 1104 O O . GLU A 1 135 ? -5.566 -4.782 24.019 1.00 90.25 135 GLU A O 1
ATOM 1109 N N . LYS A 1 136 ? -3.512 -5.543 23.530 1.00 90.06 136 LYS A N 1
ATOM 1110 C CA . LYS A 1 136 ? -2.955 -4.218 23.246 1.00 90.06 136 LYS A CA 1
ATOM 1111 C C . LYS A 1 136 ? -3.551 -3.618 21.984 1.00 90.06 136 LYS A C 1
ATOM 1113 O O . LYS A 1 136 ? -3.632 -4.252 20.931 1.00 90.06 136 LYS A O 1
ATOM 1118 N N . THR A 1 137 ? -3.881 -2.335 22.071 1.00 89.44 137 THR A N 1
ATOM 1119 C CA . THR A 1 137 ? -4.314 -1.554 20.912 1.00 89.44 137 THR A CA 1
ATOM 1120 C C . THR A 1 137 ? -3.135 -1.227 19.991 1.00 89.44 137 THR A C 1
ATOM 1122 O O . THR A 1 137 ? -1.963 -1.328 20.362 1.00 89.44 137 THR A O 1
ATOM 1125 N N . ILE A 1 138 ? -3.438 -0.775 18.771 1.00 88.62 138 ILE A N 1
ATOM 1126 C CA . ILE A 1 138 ? -2.429 -0.333 17.792 1.00 88.62 138 ILE A CA 1
ATOM 1127 C C . ILE A 1 138 ? -1.548 0.786 18.379 1.00 88.62 138 ILE A C 1
ATOM 1129 O O . ILE A 1 138 ? -0.330 0.772 18.199 1.00 88.62 138 ILE A O 1
ATOM 1133 N N . GLU A 1 139 ? -2.154 1.703 19.137 1.00 87.94 139 GLU A N 1
ATOM 1134 C CA . GLU A 1 139 ? -1.490 2.806 19.850 1.00 87.94 139 GLU A CA 1
ATOM 1135 C C . GLU A 1 139 ? -0.485 2.324 20.905 1.00 87.94 139 GLU A C 1
ATOM 1137 O O . GLU A 1 139 ? 0.524 2.975 21.165 1.00 87.94 139 GLU A O 1
ATOM 1142 N N . GLN A 1 140 ? -0.725 1.159 21.503 1.00 88.06 140 GLN A N 1
ATOM 1143 C CA . GLN A 1 140 ? 0.141 0.576 22.531 1.00 88.06 140 GLN A CA 1
ATOM 1144 C C . GLN A 1 140 ? 1.224 -0.344 21.949 1.00 88.06 140 GLN A C 1
ATOM 1146 O O . GLN A 1 140 ? 2.080 -0.836 22.686 1.00 88.06 140 GLN A O 1
ATOM 1151 N N . GLY A 1 141 ? 1.201 -0.579 20.635 1.00 88.62 141 GLY A N 1
ATOM 1152 C CA . GLY A 1 141 ? 2.016 -1.597 19.985 1.00 88.62 141 GLY A CA 1
ATOM 1153 C C . GLY A 1 141 ? 1.388 -2.978 20.143 1.00 88.62 141 GLY A C 1
ATOM 1154 O O . GLY A 1 141 ? 1.781 -3.761 21.002 1.00 88.62 141 GLY A O 1
ATOM 1155 N N . ASP A 1 142 ? 0.428 -3.287 19.283 1.00 92.38 142 ASP A N 1
ATOM 1156 C CA . ASP A 1 142 ? -0.190 -4.611 19.183 1.00 92.38 142 ASP A CA 1
ATOM 1157 C C . ASP A 1 142 ? 0.817 -5.727 18.806 1.00 92.38 142 ASP A C 1
ATOM 1159 O O . ASP A 1 142 ? 1.990 -5.488 18.475 1.00 92.38 142 ASP A O 1
ATOM 1163 N N . LEU A 1 143 ? 0.345 -6.978 18.821 1.00 94.50 143 LEU A N 1
ATOM 1164 C CA . LEU A 1 143 ? 1.110 -8.157 18.394 1.00 94.50 143 LEU A CA 1
ATOM 1165 C C . LEU A 1 143 ? 1.754 -7.985 17.004 1.00 94.50 143 LEU A C 1
ATOM 1167 O O . LEU A 1 143 ? 2.913 -8.352 16.791 1.00 94.50 143 LEU A O 1
ATOM 1171 N N . PHE A 1 144 ? 1.029 -7.388 16.053 1.00 94.50 144 PHE A N 1
ATOM 1172 C CA . PHE A 1 144 ? 1.538 -7.181 14.699 1.00 94.50 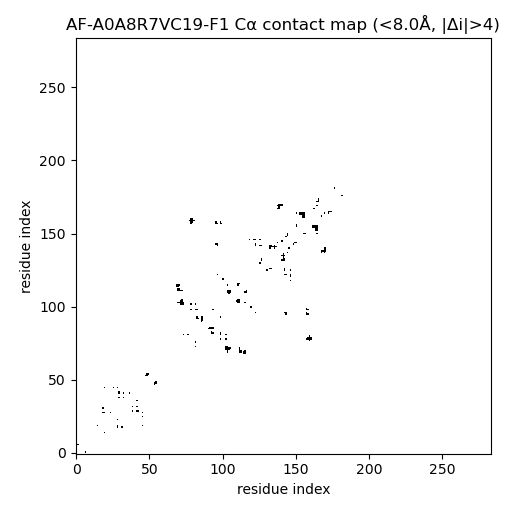144 PHE A CA 1
ATOM 1173 C C . PHE A 1 144 ? 2.752 -6.240 14.683 1.00 94.50 144 PHE A C 1
ATOM 1175 O O . PHE A 1 144 ? 3.746 -6.535 14.016 1.00 94.50 144 PHE A O 1
ATOM 1182 N N . SER A 1 145 ? 2.722 -5.140 15.443 1.00 93.06 145 SER A N 1
ATOM 1183 C CA . SER A 1 145 ? 3.845 -4.194 15.553 1.00 93.06 145 SER A CA 1
ATOM 1184 C C . SER A 1 145 ? 5.100 -4.873 16.099 1.00 93.06 145 SER A C 1
ATOM 1186 O O . SER A 1 145 ? 6.208 -4.552 15.671 1.00 93.06 145 SER A O 1
ATOM 1188 N N . HIS A 1 146 ? 4.938 -5.843 17.000 1.00 92.44 146 HIS A N 1
ATOM 1189 C CA . HIS A 1 146 ? 6.054 -6.590 17.575 1.00 92.44 146 HIS A CA 1
ATOM 1190 C C . HIS A 1 146 ? 6.723 -7.526 16.554 1.00 92.44 146 HIS A C 1
ATOM 1192 O O . HIS A 1 146 ? 7.949 -7.610 16.517 1.00 92.44 146 HIS A O 1
ATOM 1198 N N . VAL A 1 147 ? 5.952 -8.186 15.682 1.00 94.62 147 VAL A N 1
ATOM 1199 C CA . VAL A 1 147 ? 6.489 -9.119 14.666 1.00 94.62 147 VAL A CA 1
ATOM 1200 C C . VAL A 1 147 ? 7.020 -8.409 13.416 1.00 94.62 147 VAL A C 1
ATOM 1202 O O . VAL A 1 147 ? 8.006 -8.832 12.800 1.00 94.62 147 VAL A O 1
ATOM 1205 N N . PHE A 1 148 ? 6.361 -7.328 13.003 1.00 92.75 148 PHE A N 1
ATOM 1206 C CA . PHE A 1 148 ? 6.683 -6.608 11.768 1.00 92.75 148 PHE A CA 1
ATOM 1207 C C . PHE A 1 148 ? 7.537 -5.360 11.982 1.00 92.75 148 PHE A C 1
ATOM 1209 O O . PHE A 1 148 ? 7.968 -4.745 10.997 1.00 92.75 148 PHE A O 1
ATOM 1216 N N . GLY A 1 149 ? 7.771 -4.993 13.241 1.00 91.50 149 GLY A N 1
ATOM 1217 C CA . GLY A 1 149 ? 8.479 -3.788 13.634 1.00 91.50 149 GLY A CA 1
ATOM 1218 C C . GLY A 1 149 ? 7.735 -2.508 13.257 1.00 91.50 149 GLY A C 1
ATOM 1219 O O . GLY A 1 149 ? 6.575 -2.517 12.833 1.00 91.50 149 GLY A O 1
ATOM 1220 N N . LYS A 1 150 ? 8.457 -1.391 13.373 1.00 88.38 150 LYS A N 1
ATOM 1221 C CA . LYS A 1 150 ? 7.957 -0.043 13.085 1.00 88.38 150 LYS A CA 1
ATOM 1222 C C . LYS A 1 150 ? 7.305 0.044 11.698 1.00 88.38 150 LYS A C 1
ATOM 1224 O O . LYS A 1 150 ? 7.849 -0.448 10.706 1.00 88.38 150 LYS A O 1
ATOM 1229 N N . GLU A 1 151 ? 6.160 0.721 11.628 1.00 89.75 151 GLU A N 1
ATOM 1230 C CA . GLU A 1 151 ? 5.506 1.043 10.360 1.00 89.75 151 GLU A CA 1
ATOM 1231 C C . GLU A 1 151 ? 6.389 1.919 9.461 1.00 89.75 151 GLU A C 1
ATOM 1233 O O . GLU A 1 151 ? 7.204 2.725 9.920 1.00 89.75 151 GLU A O 1
ATOM 1238 N N . ARG A 1 152 ? 6.218 1.758 8.147 1.00 84.44 152 ARG A N 1
ATOM 1239 C CA . ARG A 1 152 ? 6.893 2.597 7.150 1.00 84.44 152 ARG A CA 1
ATOM 1240 C C . ARG A 1 152 ? 6.166 3.937 7.015 1.00 84.44 152 ARG A C 1
ATOM 1242 O O . ARG A 1 152 ? 5.005 4.064 7.391 1.00 84.44 152 ARG A O 1
ATOM 1249 N N . ASN A 1 153 ? 6.841 4.925 6.429 1.00 82.81 153 ASN A N 1
ATOM 1250 C CA . ASN A 1 153 ? 6.200 6.193 6.083 1.00 82.81 153 ASN A CA 1
ATOM 1251 C C . ASN A 1 153 ? 5.011 5.950 5.139 1.00 82.81 153 ASN A C 1
ATOM 1253 O O . ASN A 1 153 ? 5.112 5.154 4.202 1.00 82.81 153 ASN A O 1
ATOM 1257 N N . GLY A 1 154 ? 3.915 6.671 5.368 1.00 86.69 154 GLY A N 1
ATOM 1258 C CA . GLY A 1 154 ? 2.667 6.512 4.630 1.00 86.69 154 GLY A CA 1
ATOM 1259 C C . GLY A 1 154 ? 1.623 5.784 5.467 1.00 86.69 154 GLY A C 1
ATOM 1260 O O . GLY A 1 154 ? 1.268 6.253 6.546 1.00 86.69 154 GLY A O 1
ATOM 1261 N N . TYR A 1 155 ? 1.122 4.667 4.945 1.00 89.75 155 TYR A N 1
ATOM 1262 C CA . TYR A 1 155 ? -0.046 3.976 5.484 1.00 89.75 155 TYR A CA 1
ATOM 1263 C C . TYR A 1 155 ? 0.308 2.839 6.434 1.00 89.75 155 TYR A C 1
ATOM 1265 O O . TYR A 1 155 ? 1.280 2.110 6.226 1.00 89.75 155 TYR A O 1
ATOM 1273 N N . VAL A 1 156 ? -0.554 2.643 7.425 1.00 91.81 156 VAL A N 1
ATOM 1274 C CA . VAL A 1 156 ? -0.478 1.526 8.364 1.00 91.81 156 VAL A CA 1
ATOM 1275 C C . VAL A 1 156 ? -0.882 0.233 7.667 1.00 91.81 156 VAL A C 1
ATOM 1277 O O . VAL A 1 156 ? -1.929 0.148 7.018 1.00 91.81 156 VAL A O 1
ATOM 1280 N N . ARG A 1 157 ? -0.045 -0.799 7.801 1.00 92.12 157 ARG A N 1
ATOM 1281 C CA . ARG A 1 157 ? -0.317 -2.124 7.229 1.00 92.12 157 ARG A CA 1
ATOM 1282 C C . ARG A 1 157 ? -1.585 -2.743 7.831 1.00 92.12 157 ARG A C 1
ATOM 1284 O O . ARG A 1 157 ? -1.887 -2.544 9.001 1.00 92.12 157 ARG A O 1
ATOM 1291 N N . CYS A 1 158 ? -2.301 -3.524 7.022 1.00 92.12 158 CYS A N 1
ATOM 1292 C CA . CYS A 1 158 ? -3.419 -4.389 7.426 1.00 92.12 158 CYS A CA 1
ATOM 1293 C C . CYS A 1 158 ? -4.698 -3.720 7.970 1.00 92.12 158 CYS A C 1
ATOM 1295 O O . CYS A 1 158 ? -5.634 -4.449 8.261 1.00 92.12 158 CYS A O 1
ATOM 1297 N N . ILE A 1 159 ? -4.799 -2.387 8.052 1.00 89.75 159 ILE A N 1
ATOM 1298 C CA . ILE A 1 159 ? -6.012 -1.696 8.553 1.00 89.75 159 ILE A CA 1
ATOM 1299 C C . ILE A 1 159 ? -7.037 -1.386 7.445 1.00 89.75 159 ILE A C 1
ATOM 1301 O O . ILE A 1 159 ? -8.229 -1.242 7.699 1.00 89.75 159 ILE A O 1
ATOM 1305 N N . GLY A 1 160 ? -6.608 -1.345 6.179 1.00 85.12 160 GLY A N 1
ATOM 1306 C CA . GLY A 1 160 ? -7.465 -0.866 5.086 1.00 85.12 160 GLY A CA 1
ATOM 1307 C C . GLY A 1 160 ? -7.672 0.649 5.146 1.00 85.12 160 GLY A C 1
ATOM 1308 O O . GLY A 1 160 ? -7.154 1.292 6.043 1.00 85.12 160 GLY A O 1
ATOM 1309 N N . MET A 1 161 ? -8.335 1.239 4.144 1.00 87.50 161 MET A N 1
ATOM 1310 C CA . MET A 1 161 ? -8.547 2.696 3.954 1.00 87.50 161 MET A CA 1
ATOM 1311 C C . MET A 1 161 ? -7.303 3.608 3.937 1.00 87.50 161 MET A C 1
ATOM 1313 O O . MET A 1 161 ? -7.401 4.746 3.496 1.00 87.50 161 MET A O 1
ATOM 1317 N N . GLY A 1 162 ? -6.130 3.109 4.324 1.00 88.56 162 GLY A N 1
ATOM 1318 C CA . GLY A 1 162 ? -4.882 3.854 4.359 1.00 88.56 162 GLY A CA 1
ATOM 1319 C C . GLY A 1 162 ? -4.842 4.956 5.423 1.00 88.56 162 GLY A C 1
ATOM 1320 O O . GLY A 1 162 ? -4.489 6.077 5.068 1.00 88.56 162 GLY A O 1
ATOM 1321 N N . PRO A 1 163 ? -5.162 4.697 6.705 1.00 90.81 163 PRO A N 1
ATOM 1322 C CA . PRO A 1 163 ? -4.784 5.627 7.756 1.00 90.81 163 PRO A CA 1
ATOM 1323 C C . PRO A 1 163 ? -3.260 5.674 7.852 1.00 90.81 163 PRO A C 1
ATOM 1325 O O . PRO A 1 163 ? -2.570 4.670 7.627 1.00 90.81 163 PRO A O 1
ATOM 1328 N N . SER A 1 164 ? -2.727 6.845 8.162 1.00 89.44 164 SER A N 1
ATOM 1329 C CA . SER A 1 164 ? -1.320 7.012 8.489 1.00 89.44 164 SER A CA 1
ATOM 1330 C C . SER A 1 164 ? -1.045 6.612 9.936 1.00 89.44 164 SER A C 1
ATOM 1332 O O . SER A 1 164 ? -1.948 6.509 10.765 1.00 89.44 164 SER A O 1
ATOM 1334 N N . ALA A 1 165 ? 0.227 6.384 10.259 1.00 88.69 165 ALA A N 1
ATOM 1335 C CA . ALA A 1 165 ? 0.622 6.059 11.627 1.00 88.69 165 ALA A CA 1
ATOM 1336 C C . ALA A 1 165 ? 0.233 7.162 12.632 1.00 88.69 165 ALA A C 1
ATOM 1338 O O . ALA A 1 165 ? -0.091 6.868 13.779 1.00 88.69 165 ALA A O 1
ATOM 1339 N N . SER A 1 166 ? 0.227 8.411 12.165 1.00 85.62 166 SER A N 1
ATOM 1340 C CA . SER A 1 166 ? -0.217 9.593 12.900 1.00 85.62 166 SER A CA 1
ATOM 1341 C C . SER A 1 166 ? -1.721 9.609 13.171 1.00 85.62 166 SER A C 1
ATOM 1343 O O . SER A 1 166 ? -2.128 9.975 14.270 1.00 85.62 166 SER A O 1
ATOM 1345 N N . ASP A 1 167 ? -2.534 9.173 12.202 1.00 87.19 167 ASP A N 1
ATOM 1346 C CA . ASP A 1 167 ? -3.998 9.112 12.346 1.00 87.19 167 ASP A CA 1
ATOM 1347 C C . ASP A 1 167 ? -4.426 8.082 13.401 1.00 87.19 167 ASP A C 1
ATOM 1349 O O . ASP A 1 167 ? -5.479 8.221 14.014 1.00 87.19 167 ASP A O 1
ATOM 1353 N N . LEU A 1 168 ? -3.596 7.056 13.620 1.00 87.75 168 LEU A N 1
ATOM 1354 C CA . LEU A 1 168 ? -3.807 6.013 14.627 1.00 87.75 168 LEU A CA 1
ATOM 1355 C C . LEU A 1 168 ? -2.976 6.229 15.899 1.00 87.75 168 LEU A C 1
ATOM 1357 O O . LEU A 1 168 ? -2.711 5.256 16.594 1.00 87.75 168 LEU A O 1
ATOM 1361 N N . HIS A 1 169 ? -2.479 7.449 16.142 1.00 86.00 169 HIS A N 1
ATOM 1362 C CA . HIS A 1 169 ? -1.688 7.833 17.324 1.00 86.00 169 HIS A CA 1
ATOM 1363 C C . HIS A 1 169 ? -0.590 6.831 17.719 1.00 86.00 169 HIS A C 1
ATOM 1365 O O . HIS A 1 169 ? -0.325 6.599 18.899 1.00 86.00 169 HIS A O 1
ATOM 1371 N N . MET A 1 170 ? 0.076 6.222 16.734 1.00 86.19 170 MET A N 1
ATOM 1372 C CA . MET A 1 170 ? 1.072 5.199 17.027 1.00 86.19 170 MET A CA 1
ATOM 1373 C C . MET A 1 170 ? 2.304 5.775 17.739 1.00 86.19 170 MET A C 1
ATOM 1375 O O . MET A 1 170 ? 2.705 6.920 17.485 1.00 86.19 170 MET A O 1
ATOM 1379 N N . PRO A 1 171 ? 2.965 4.977 18.594 1.00 77.06 171 PRO A N 1
ATOM 1380 C CA . PRO A 1 171 ? 4.058 5.458 19.418 1.00 77.06 171 PRO A CA 1
ATOM 1381 C C . PRO A 1 171 ? 5.250 5.856 18.540 1.00 77.06 171 PRO A C 1
ATOM 1383 O O . PRO A 1 171 ? 5.644 5.150 17.609 1.00 77.06 171 PRO A O 1
ATOM 1386 N N . GLY A 1 172 ? 5.830 7.025 18.826 1.00 75.69 172 GLY A N 1
ATOM 1387 C CA . GLY A 1 172 ? 6.951 7.575 18.057 1.00 75.69 172 GLY A CA 1
ATOM 1388 C C . GLY A 1 172 ? 6.564 8.228 16.724 1.00 75.69 172 GLY A C 1
ATOM 1389 O O . GLY A 1 172 ? 7.447 8.487 15.899 1.00 75.69 172 GLY A O 1
ATOM 1390 N N . THR A 1 173 ? 5.276 8.498 16.496 1.00 74.00 173 THR A N 1
ATOM 1391 C CA . THR A 1 173 ? 4.804 9.309 15.364 1.00 74.00 173 THR A CA 1
ATOM 1392 C C . THR A 1 173 ? 4.732 10.786 15.749 1.00 74.00 173 THR A C 1
ATOM 1394 O O . THR A 1 173 ? 4.463 11.141 16.895 1.00 74.00 173 THR A O 1
ATOM 1397 N N . ARG A 1 174 ? 5.032 11.674 14.794 1.00 66.44 174 ARG A N 1
ATOM 1398 C CA . ARG A 1 174 ? 4.936 13.125 14.985 1.00 66.44 174 ARG A CA 1
ATOM 1399 C C . ARG A 1 174 ? 3.808 13.634 14.102 1.00 66.44 174 ARG A C 1
ATOM 1401 O O . ARG A 1 174 ? 3.926 13.594 12.881 1.00 66.44 174 ARG A O 1
ATOM 1408 N N . ASN A 1 175 ? 2.739 14.126 14.720 1.00 63.53 175 ASN A N 1
ATOM 1409 C CA . ASN A 1 175 ? 1.603 14.709 14.010 1.00 63.53 175 ASN A CA 1
ATOM 1410 C C . ASN A 1 175 ? 1.975 16.108 13.515 1.00 63.53 175 ASN A C 1
ATOM 1412 O O . ASN A 1 175 ? 1.642 17.116 14.135 1.00 63.53 175 ASN A O 1
ATOM 1416 N N . LEU A 1 176 ? 2.720 16.180 12.411 1.00 65.81 176 LEU A N 1
ATOM 1417 C CA . LEU A 1 176 ? 3.010 17.451 11.759 1.00 65.81 176 LEU A CA 1
ATOM 1418 C C . LEU A 1 176 ? 1.855 17.793 10.810 1.00 65.81 176 LEU A C 1
ATOM 1420 O O . LEU A 1 176 ? 1.893 17.491 9.617 1.00 65.81 176 LEU A O 1
ATOM 1424 N N . LYS A 1 177 ? 0.793 18.394 11.355 1.00 70.50 177 LYS A N 1
ATOM 1425 C CA . LYS A 1 177 ? -0.262 18.988 10.526 1.00 70.50 177 LYS A CA 1
ATOM 1426 C C . LYS A 1 177 ? 0.302 20.226 9.827 1.00 70.50 177 LYS A C 1
ATOM 1428 O O . LYS A 1 177 ? 1.054 20.994 10.424 1.00 70.50 177 LYS A O 1
ATOM 1433 N N . SER A 1 178 ? -0.052 20.423 8.558 1.00 81.06 178 SER A N 1
ATOM 1434 C CA . SER A 1 178 ? 0.250 21.682 7.869 1.00 81.06 178 SER A CA 1
ATOM 1435 C C . SER A 1 178 ? -0.472 22.832 8.573 1.00 81.06 178 SER A C 1
ATOM 1437 O O . SER A 1 178 ? -1.624 22.665 8.969 1.00 81.06 178 SER A O 1
ATOM 1439 N N . THR A 1 179 ? 0.150 24.009 8.651 1.00 83.31 179 THR A N 1
ATOM 1440 C CA . THR A 1 179 ? -0.471 25.228 9.196 1.00 83.31 179 THR A CA 1
ATOM 1441 C C . THR A 1 179 ? -1.842 25.502 8.575 1.00 83.31 179 THR A C 1
ATOM 1443 O O . THR A 1 179 ? -2.779 25.860 9.278 1.00 83.31 179 THR A O 1
ATOM 1446 N N . ARG A 1 180 ? -2.003 25.243 7.269 1.00 84.81 180 ARG A N 1
ATOM 1447 C CA . ARG A 1 180 ? -3.291 25.416 6.581 1.00 84.81 180 ARG A CA 1
ATOM 1448 C C . ARG A 1 180 ? -4.374 24.465 7.099 1.00 84.81 180 ARG A C 1
ATOM 1450 O O . ARG A 1 180 ? -5.527 24.857 7.198 1.00 84.81 180 ARG A O 1
ATOM 1457 N N . LEU A 1 181 ? -4.010 23.220 7.408 1.00 84.06 181 LEU A N 1
ATOM 1458 C CA . LEU A 1 181 ? -4.939 22.239 7.980 1.00 84.06 181 LEU A CA 1
ATOM 1459 C C . LEU A 1 181 ? -5.306 22.599 9.421 1.00 84.06 181 LEU A C 1
ATOM 1461 O O . LEU A 1 181 ? -6.462 22.471 9.789 1.00 84.0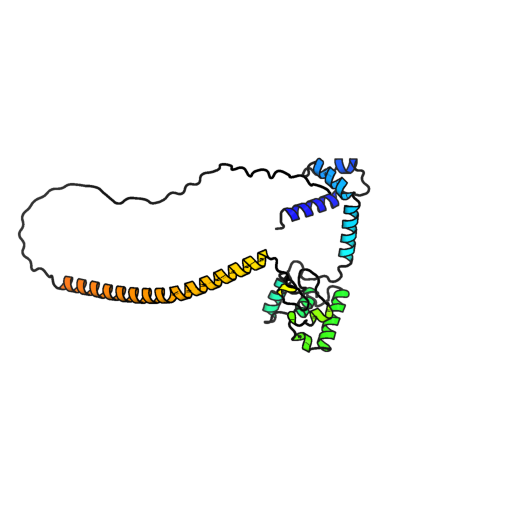6 181 LEU A O 1
ATOM 1465 N N . GLN A 1 182 ? -4.344 23.086 10.207 1.00 83.81 182 GLN A N 1
ATOM 1466 C CA . GLN A 1 182 ? -4.595 23.525 11.583 1.00 83.81 182 GLN A CA 1
ATOM 1467 C C . GLN A 1 182 ? -5.586 24.693 11.633 1.00 83.81 182 GLN A C 1
ATOM 1469 O O . GLN A 1 182 ? -6.510 24.662 12.437 1.00 83.81 182 GLN A O 1
ATOM 1474 N N . LEU A 1 183 ? -5.425 25.681 10.746 1.00 89.06 183 LEU A N 1
ATOM 1475 C CA . LEU A 1 183 ? -6.355 26.807 10.633 1.00 89.06 183 LEU A CA 1
ATOM 1476 C C . LEU A 1 183 ? -7.760 26.343 10.233 1.00 89.06 183 LEU A C 1
ATOM 1478 O O . LEU A 1 183 ? -8.721 26.701 10.898 1.00 89.06 183 LEU A O 1
ATOM 1482 N N . ALA A 1 184 ? -7.874 25.477 9.221 1.00 90.31 184 ALA A N 1
ATOM 1483 C CA . ALA A 1 184 ? -9.171 24.950 8.793 1.00 90.31 184 ALA A CA 1
ATOM 1484 C C . ALA A 1 184 ? -9.874 24.119 9.889 1.00 90.31 184 ALA A C 1
ATOM 1486 O O . ALA A 1 184 ? -11.093 24.173 10.027 1.00 90.31 184 ALA A O 1
ATOM 1487 N N . GLU A 1 185 ? -9.122 23.345 10.678 1.00 89.69 185 GLU A N 1
ATOM 1488 C CA . GLU A 1 185 ? -9.671 22.601 11.820 1.00 89.69 185 GLU A CA 1
ATOM 1489 C C . GLU A 1 185 ? -10.136 23.529 12.950 1.00 89.69 185 GLU A C 1
ATOM 1491 O O . GLU A 1 185 ? -11.157 23.253 13.578 1.00 89.69 185 GLU A O 1
ATOM 1496 N N . GLU A 1 186 ? -9.408 24.615 13.221 1.00 90.00 186 GLU A N 1
ATOM 1497 C CA . GLU A 1 186 ? -9.803 25.633 14.201 1.00 90.00 186 GLU A CA 1
ATOM 1498 C C . GLU A 1 186 ? -11.066 26.373 13.751 1.00 90.00 186 GLU A C 1
ATOM 1500 O O . GLU A 1 186 ? -12.013 26.464 14.524 1.00 90.00 186 GLU A O 1
ATOM 1505 N N . GLU A 1 187 ? -11.122 26.815 12.492 1.00 93.94 187 GLU A N 1
ATOM 1506 C CA . GLU A 1 187 ? -12.307 27.443 11.894 1.00 93.94 187 GLU A CA 1
ATOM 1507 C C . GLU A 1 187 ? -13.526 26.519 11.978 1.00 93.94 187 GLU A C 1
ATOM 1509 O O . GLU A 1 187 ? -14.610 26.942 12.372 1.00 93.94 187 GLU A O 1
ATOM 1514 N N . CYS A 1 188 ? -13.350 25.231 11.664 1.00 93.00 188 CYS A N 1
ATOM 1515 C CA . CYS A 1 188 ? -14.426 24.251 11.762 1.00 93.00 188 CYS A CA 1
ATOM 1516 C C . CYS A 1 188 ? -14.885 24.051 13.213 1.00 93.00 188 CYS A C 1
ATOM 1518 O O . CYS A 1 188 ? -16.086 23.978 13.469 1.00 93.00 188 CYS A O 1
ATOM 1520 N N . ARG A 1 189 ? -13.950 24.014 14.171 1.00 94.44 189 ARG A N 1
ATOM 1521 C CA . ARG A 1 189 ? -14.271 23.910 15.600 1.00 94.44 189 ARG A CA 1
ATOM 1522 C C . ARG A 1 189 ? -15.039 25.134 16.095 1.00 94.44 189 ARG A C 1
ATOM 1524 O O . ARG A 1 189 ? -16.057 24.960 16.753 1.00 94.44 189 ARG A O 1
ATOM 1531 N N . GLN A 1 190 ? -14.589 26.336 15.741 1.00 95.31 190 GLN A N 1
ATOM 1532 C CA . GLN A 1 190 ? -15.257 27.591 16.092 1.00 95.31 190 GLN A CA 1
ATOM 1533 C C . GLN A 1 190 ? -16.658 27.653 15.482 1.00 95.31 190 GLN A C 1
ATOM 1535 O O . GLN A 1 190 ? -17.617 27.925 16.193 1.00 95.31 190 GLN A O 1
ATOM 1540 N N . ALA A 1 191 ? -16.808 27.292 14.206 1.00 95.19 191 ALA A N 1
ATOM 1541 C CA . ALA A 1 191 ? -18.115 27.228 13.557 1.00 95.19 191 ALA A CA 1
ATOM 1542 C C . ALA A 1 191 ? -19.051 26.199 14.219 1.00 95.19 191 ALA A C 1
ATOM 1544 O O . ALA A 1 191 ? -20.247 26.448 14.346 1.00 95.19 191 ALA A O 1
ATOM 1545 N N . MET A 1 192 ? -18.529 25.047 14.656 1.00 94.06 192 MET A N 1
ATOM 1546 C CA . MET A 1 192 ? -19.308 24.053 15.402 1.00 94.06 192 MET A CA 1
ATOM 1547 C C . MET A 1 192 ? -19.746 24.569 16.775 1.00 94.06 192 MET A C 1
ATOM 1549 O O . MET A 1 192 ? -20.885 24.335 17.174 1.00 94.06 192 MET A O 1
ATOM 1553 N N . GLU A 1 193 ? -18.865 25.265 17.490 1.00 95.38 193 GLU A N 1
ATOM 1554 C CA . GLU A 1 193 ? -19.167 25.862 18.792 1.00 95.38 193 GLU A CA 1
ATOM 1555 C C . GLU A 1 193 ? -20.193 26.998 18.663 1.00 95.38 193 GLU A C 1
ATOM 1557 O O . GLU A 1 193 ? -21.193 27.016 19.381 1.00 95.38 193 GLU A O 1
ATOM 1562 N N . GLU A 1 194 ? -20.028 27.883 17.678 1.00 95.06 194 GLU A N 1
ATOM 1563 C CA . GLU A 1 194 ? -21.007 28.921 17.352 1.00 95.06 194 GLU A CA 1
ATOM 1564 C C . GLU A 1 194 ? -22.359 28.323 16.950 1.00 95.06 194 GLU A C 1
ATOM 1566 O O . GLU A 1 194 ? -23.401 28.778 17.424 1.00 95.06 194 GLU A O 1
ATOM 1571 N N . ALA A 1 195 ? -22.369 27.270 16.127 1.00 94.00 195 ALA A N 1
ATOM 1572 C CA . ALA A 1 195 ? -23.597 26.571 15.758 1.00 94.00 195 ALA A CA 1
ATOM 1573 C C . ALA A 1 195 ? -24.282 25.930 16.976 1.00 94.00 195 ALA A C 1
ATOM 1575 O O . ALA A 1 195 ? -25.511 25.957 17.067 1.00 94.00 195 ALA A O 1
ATOM 1576 N N . ALA A 1 196 ? -23.514 25.387 17.926 1.00 95.31 196 ALA A N 1
ATOM 1577 C CA . ALA A 1 196 ? -24.052 24.837 19.167 1.00 95.31 196 ALA A CA 1
ATOM 1578 C C . ALA A 1 196 ? -24.698 25.927 20.041 1.00 95.31 196 ALA A C 1
ATOM 1580 O O . ALA A 1 196 ? -25.829 25.748 20.491 1.00 95.31 196 ALA A O 1
ATOM 1581 N N . LEU A 1 197 ? -24.037 27.079 20.204 1.00 95.12 197 LEU A N 1
ATOM 1582 C CA . LEU A 1 197 ? -24.571 28.224 20.955 1.00 95.12 197 LEU A CA 1
ATOM 1583 C C . LEU A 1 197 ? -25.817 28.828 20.296 1.00 95.12 197 LEU A C 1
ATOM 1585 O O . LEU A 1 197 ? -26.793 29.163 20.970 1.00 95.12 197 LEU A O 1
ATOM 1589 N N . LEU A 1 198 ? -25.811 28.968 18.967 1.00 94.06 198 LEU A N 1
ATOM 1590 C CA . LEU A 1 198 ? -26.980 29.438 18.224 1.00 94.06 198 LEU A CA 1
ATOM 1591 C C . LEU A 1 198 ? -28.159 28.485 18.399 1.00 94.06 198 LEU A C 1
ATOM 1593 O O . LEU A 1 198 ? -29.274 28.950 18.627 1.00 94.06 198 LEU A O 1
ATOM 1597 N N . ARG A 1 199 ? -27.911 27.173 18.344 1.00 91.06 199 ARG A N 1
ATOM 1598 C CA . ARG A 1 199 ? -28.942 26.163 18.578 1.00 91.06 199 ARG A CA 1
ATOM 1599 C C . ARG A 1 199 ? -29.531 26.286 19.980 1.00 91.06 199 ARG A C 1
ATOM 1601 O O . ARG A 1 199 ? -30.745 26.371 20.102 1.00 91.06 199 ARG A O 1
ATOM 1608 N N . GLU A 1 200 ? -28.697 26.398 21.012 1.00 92.31 200 GLU A N 1
ATOM 1609 C CA . GLU A 1 200 ? -29.161 26.593 22.393 1.00 92.31 200 GLU A CA 1
ATOM 1610 C C . GLU A 1 200 ? -30.044 27.844 22.548 1.00 92.31 200 GLU A C 1
ATOM 1612 O O . GLU A 1 200 ? -31.022 27.827 23.292 1.00 92.31 200 GLU A O 1
ATOM 1617 N N . ARG A 1 201 ? -29.752 28.922 21.810 1.00 91.06 201 ARG A N 1
ATOM 1618 C CA . ARG A 1 201 ? -30.552 30.156 21.845 1.00 91.06 201 ARG A CA 1
ATOM 1619 C C . ARG A 1 201 ? -31.876 30.061 21.078 1.00 91.06 201 ARG A C 1
ATOM 1621 O O . ARG A 1 201 ? -32.819 30.762 21.444 1.00 91.06 201 ARG A O 1
ATOM 1628 N N . VAL A 1 202 ? -31.941 29.248 20.024 1.00 91.75 202 VAL A N 1
ATOM 1629 C CA . VAL A 1 202 ? -33.135 29.084 19.171 1.00 91.75 202 VAL A CA 1
ATOM 1630 C C . VAL A 1 202 ? -34.141 28.090 19.774 1.00 91.75 202 VAL A C 1
ATOM 1632 O O . VAL A 1 202 ? -35.344 28.329 19.710 1.00 91.75 202 VAL A O 1
ATOM 1635 N N . GLU A 1 203 ? -33.679 27.052 20.473 1.00 90.19 203 GLU A N 1
ATOM 1636 C CA . GLU A 1 203 ? -34.543 26.078 21.169 1.00 90.19 203 GLU A CA 1
ATOM 1637 C C . GLU A 1 203 ? -35.637 26.715 22.065 1.00 90.19 203 GLU A C 1
ATOM 1639 O O . GLU A 1 203 ? -36.811 26.367 21.925 1.00 90.19 203 GLU A O 1
ATOM 1644 N N . PRO A 1 204 ? -35.350 27.689 22.956 1.00 91.31 204 PRO A N 1
ATOM 1645 C CA . PRO A 1 204 ? -36.388 28.309 23.779 1.00 91.31 204 PRO A CA 1
ATOM 1646 C C . PRO A 1 204 ? -37.330 29.222 22.984 1.00 91.31 204 PRO A C 1
ATOM 1648 O O . PRO A 1 204 ? -38.459 29.456 23.422 1.00 91.31 204 PRO A O 1
ATOM 1651 N N . THR A 1 205 ? -36.896 29.783 21.850 1.00 88.31 205 THR A N 1
ATOM 1652 C CA . THR A 1 205 ? -37.793 30.563 20.983 1.00 88.31 205 THR A CA 1
ATOM 1653 C C . THR A 1 205 ? -38.746 29.660 20.218 1.00 88.31 205 THR A C 1
ATOM 1655 O O . THR A 1 205 ? -39.923 30.002 20.121 1.00 88.31 205 THR A O 1
ATOM 1658 N N . ASP A 1 206 ? -38.281 28.490 19.784 1.00 87.81 206 ASP A N 1
ATOM 1659 C CA . ASP A 1 206 ? -39.117 27.483 19.128 1.00 87.81 206 ASP A CA 1
ATOM 1660 C C . ASP A 1 206 ? -40.174 26.946 20.102 1.00 87.81 206 ASP A C 1
ATOM 1662 O O . ASP A 1 206 ? -41.363 26.963 19.792 1.00 87.81 206 ASP A O 1
ATOM 1666 N N . GLN A 1 207 ? -39.785 26.634 21.346 1.00 90.56 207 GLN A N 1
ATOM 1667 C CA . GLN A 1 207 ? -40.731 26.237 22.400 1.00 90.56 207 GLN A CA 1
ATOM 1668 C C . GLN A 1 207 ? -41.801 27.305 22.671 1.00 90.56 207 GLN A C 1
ATOM 1670 O O . GLN A 1 207 ? -42.978 26.990 22.845 1.00 90.56 207 GLN A O 1
ATOM 1675 N N . LYS A 1 208 ? -41.418 28.587 22.713 1.00 91.69 208 LYS A N 1
ATOM 1676 C CA . LYS A 1 208 ? -42.381 29.688 22.881 1.00 91.69 208 LYS A CA 1
ATOM 1677 C C . LYS A 1 208 ? -43.306 29.819 21.676 1.00 91.69 208 LYS A C 1
ATOM 1679 O O . LYS A 1 208 ? -44.489 30.086 21.861 1.00 91.69 208 LYS A O 1
ATOM 1684 N N . MET A 1 209 ? -42.785 29.642 20.466 1.00 92.06 209 MET A N 1
ATOM 1685 C CA . MET A 1 209 ? -43.577 29.692 19.241 1.00 92.06 209 MET A CA 1
ATOM 1686 C C . MET A 1 209 ? -44.597 28.549 19.186 1.00 92.06 209 MET A C 1
ATOM 1688 O O . MET A 1 209 ? -45.741 28.797 18.815 1.00 92.06 209 MET A O 1
ATOM 1692 N N . ASP A 1 210 ? -44.238 27.351 19.653 1.00 92.19 210 ASP A N 1
ATOM 1693 C CA . ASP A 1 210 ? -45.164 26.220 19.796 1.00 92.19 210 ASP A CA 1
ATOM 1694 C C . ASP A 1 210 ? -46.280 26.508 20.809 1.00 92.19 210 ASP A C 1
ATOM 1696 O O . ASP A 1 210 ? -47.452 26.219 20.550 1.00 92.19 210 ASP A O 1
ATOM 1700 N N . ILE A 1 211 ? -45.946 27.119 21.952 1.00 93.75 211 ILE A N 1
ATOM 1701 C CA . ILE A 1 211 ? -46.941 27.537 22.953 1.00 93.75 211 ILE A CA 1
ATOM 1702 C C . ILE A 1 211 ? -47.913 28.549 22.339 1.00 93.75 211 ILE A C 1
ATOM 1704 O O . ILE A 1 211 ? -49.124 28.339 22.385 1.00 93.75 211 ILE A O 1
ATOM 1708 N N . VAL A 1 212 ? -47.392 29.602 21.705 1.00 94.00 212 VAL A N 1
ATOM 1709 C CA . VAL A 1 212 ? -48.216 30.637 21.064 1.00 94.00 212 VAL A CA 1
ATOM 1710 C C . VAL A 1 212 ? -49.072 30.044 19.943 1.00 94.00 212 VAL A C 1
ATOM 1712 O O . VAL A 1 212 ? -50.245 30.385 19.821 1.00 94.00 212 VAL A O 1
ATOM 1715 N N . MET A 1 213 ? -48.535 29.121 19.141 1.00 93.56 213 MET A N 1
ATOM 1716 C CA . MET A 1 213 ? -49.290 28.450 18.080 1.00 93.56 213 MET A CA 1
ATOM 1717 C C . MET A 1 213 ? -50.455 27.629 18.647 1.00 93.56 213 MET A C 1
ATOM 1719 O O . MET A 1 213 ? -51.563 27.678 18.108 1.00 93.56 213 MET A O 1
ATOM 1723 N N . ASN A 1 214 ? -50.235 26.916 19.756 1.00 94.06 214 ASN A N 1
ATOM 1724 C CA . ASN A 1 214 ? -51.291 26.178 20.447 1.00 94.06 214 ASN A CA 1
ATOM 1725 C C . ASN A 1 214 ? -52.367 27.117 21.012 1.00 94.06 214 ASN A C 1
ATOM 1727 O O . ASN A 1 214 ? -53.556 26.852 20.843 1.00 94.06 214 ASN A O 1
ATOM 1731 N N . GLU A 1 215 ? -51.981 28.242 21.618 1.00 92.94 215 GLU A N 1
ATOM 1732 C CA . GLU A 1 215 ? -52.928 29.252 22.111 1.00 92.94 215 GLU A CA 1
ATOM 1733 C C . GLU A 1 215 ? -53.756 29.869 20.975 1.00 92.94 215 GLU A C 1
ATOM 1735 O O . GLU A 1 215 ? -54.978 29.990 21.083 1.00 92.94 215 GLU A O 1
ATOM 1740 N N . VAL A 1 216 ? -53.119 30.210 19.850 1.00 92.81 216 VAL A N 1
ATOM 1741 C CA . VAL A 1 216 ? -53.801 30.717 18.650 1.00 92.81 216 VAL A CA 1
ATOM 1742 C C . VAL A 1 216 ? -54.766 29.675 18.085 1.00 92.81 216 VAL A C 1
ATOM 1744 O O . VAL A 1 216 ? -55.878 30.024 17.676 1.00 92.81 216 VAL A O 1
ATOM 1747 N N . LEU A 1 217 ? -54.386 28.394 18.088 1.00 93.06 217 LEU A N 1
ATOM 1748 C CA . LEU A 1 217 ? -55.260 27.307 17.657 1.00 93.06 217 LEU A CA 1
ATOM 1749 C C . LEU A 1 217 ? -56.498 27.192 18.557 1.00 93.06 217 LEU A C 1
ATOM 1751 O O . LEU A 1 217 ? -57.611 27.056 18.044 1.00 93.06 217 LEU A O 1
ATOM 1755 N N . GLU A 1 218 ? -56.328 27.287 19.876 1.00 91.50 218 GLU A N 1
ATOM 1756 C CA . GLU A 1 218 ? -57.445 27.280 20.826 1.00 91.50 218 GLU A CA 1
ATOM 1757 C C . GLU A 1 218 ? -58.356 28.504 20.657 1.00 91.50 218 GLU A C 1
ATOM 1759 O O . GLU A 1 218 ? -59.577 28.355 20.565 1.00 91.50 218 GLU A O 1
ATOM 1764 N N . MET A 1 219 ? -57.795 29.707 20.494 1.00 88.38 219 MET A N 1
ATOM 1765 C CA . MET A 1 219 ? -58.587 30.910 20.203 1.00 88.38 219 MET A CA 1
ATOM 1766 C C . MET A 1 219 ? -59.387 30.774 18.901 1.00 88.38 219 MET A C 1
ATOM 1768 O O . MET A 1 219 ? -60.570 31.120 18.854 1.00 88.38 219 MET A O 1
ATOM 1772 N N . LYS A 1 220 ? -58.782 30.208 17.849 1.00 88.44 220 LYS A N 1
ATOM 1773 C CA . LYS A 1 220 ? -59.459 29.961 16.569 1.00 88.44 220 LYS A CA 1
ATOM 1774 C C . LYS A 1 220 ? -60.630 28.986 16.721 1.00 88.44 220 LYS A C 1
ATOM 1776 O O . LYS A 1 220 ? -61.682 29.212 16.124 1.00 88.44 220 LYS A O 1
ATOM 1781 N N . LYS A 1 221 ? -60.489 27.935 17.540 1.00 88.81 221 LYS A N 1
ATOM 1782 C CA . LYS A 1 221 ? -61.594 27.012 17.862 1.00 88.81 221 LYS A CA 1
ATOM 1783 C C . LYS A 1 221 ? -62.740 27.735 18.572 1.00 88.81 221 LYS A C 1
ATOM 1785 O O . LYS A 1 221 ? -63.895 27.526 18.206 1.00 88.81 221 LYS A O 1
ATOM 1790 N N . MET A 1 222 ? -62.438 28.606 19.539 1.00 85.00 222 MET A N 1
ATOM 1791 C CA . MET A 1 222 ? -63.465 29.379 20.250 1.00 85.00 222 MET A CA 1
ATOM 1792 C C . MET A 1 222 ? -64.204 30.357 19.326 1.00 85.00 222 MET A C 1
ATOM 1794 O O . MET A 1 222 ? -65.431 30.409 19.381 1.00 85.00 222 MET A O 1
ATOM 1798 N N . MET A 1 223 ? -63.496 31.065 18.437 1.00 83.88 223 MET A N 1
ATOM 1799 C CA . MET A 1 223 ? -64.118 31.953 17.439 1.00 83.88 223 MET A CA 1
ATOM 1800 C C . MET A 1 223 ? -65.035 31.203 16.466 1.00 83.88 223 MET A C 1
ATOM 1802 O O . MET A 1 223 ? -66.118 31.681 16.136 1.00 83.88 223 MET A O 1
ATOM 1806 N N . LEU A 1 224 ? -64.629 30.016 16.004 1.00 85.88 224 LEU A N 1
ATOM 1807 C CA . LEU A 1 224 ? -65.479 29.190 15.142 1.00 85.88 224 LEU A CA 1
ATOM 1808 C C . LEU A 1 224 ? -66.725 28.694 15.893 1.00 85.88 224 LEU A C 1
ATOM 1810 O O . LEU A 1 224 ? -67.821 28.691 15.336 1.00 85.88 224 LEU A O 1
ATOM 1814 N N . ALA A 1 225 ? -66.582 28.330 17.170 1.00 77.38 225 ALA A N 1
ATOM 1815 C CA . ALA A 1 225 ? -67.701 27.915 18.011 1.00 77.38 225 ALA A CA 1
ATOM 1816 C C . ALA A 1 225 ? -68.670 29.069 18.333 1.00 77.38 225 ALA A C 1
ATOM 1818 O O . ALA A 1 225 ? -69.876 28.840 18.423 1.00 77.38 225 ALA A O 1
ATOM 1819 N N . SER A 1 226 ? -68.184 30.306 18.488 1.00 72.75 226 SER A N 1
ATOM 1820 C CA . SER A 1 226 ? -69.046 31.479 18.681 1.00 72.75 226 SER A CA 1
ATOM 1821 C C . SER A 1 226 ? -69.776 31.874 17.395 1.00 72.75 226 SER A C 1
ATOM 1823 O O . SER A 1 226 ? -70.971 32.146 17.448 1.00 72.75 226 SER A O 1
ATOM 1825 N N . GLN A 1 227 ? -69.115 31.805 16.233 1.00 65.75 227 GLN A N 1
ATOM 1826 C CA . GLN A 1 227 ? -69.759 32.025 14.928 1.00 65.75 227 GLN A CA 1
ATOM 1827 C C . GLN A 1 227 ? -70.812 30.953 14.596 1.00 65.75 227 GLN A C 1
ATOM 1829 O O . GLN A 1 227 ? -71.816 31.251 13.948 1.00 65.75 227 GLN A O 1
ATOM 1834 N N . ALA A 1 228 ? -70.624 29.710 15.055 1.00 60.03 228 ALA A N 1
ATOM 1835 C CA . ALA A 1 228 ? -71.641 28.663 14.944 1.00 60.03 228 ALA A CA 1
ATOM 1836 C C . ALA A 1 228 ? -72.885 28.966 15.804 1.00 60.03 228 ALA A C 1
ATOM 1838 O O . ALA A 1 228 ? -74.002 28.723 15.358 1.00 60.03 228 ALA A O 1
ATOM 1839 N N . LYS A 1 229 ? -72.707 29.566 16.991 1.00 58.59 229 LYS A N 1
ATOM 1840 C CA . LYS A 1 229 ? -73.811 29.988 17.874 1.00 58.59 229 LYS A CA 1
ATOM 1841 C C . LYS A 1 229 ? -74.541 31.244 17.383 1.00 58.59 229 LYS A C 1
ATOM 1843 O O . LYS A 1 229 ? -75.750 31.343 17.567 1.00 58.59 229 LYS A O 1
ATOM 1848 N N . GLU A 1 230 ? -73.852 32.174 16.720 1.00 54.44 230 GLU A N 1
ATOM 1849 C CA . GLU A 1 230 ? -74.489 33.336 16.070 1.00 54.44 230 GLU A CA 1
ATOM 1850 C C . GLU A 1 230 ? -75.354 32.936 14.864 1.00 54.44 230 GLU A C 1
ATOM 1852 O O . GLU A 1 230 ? -76.403 33.537 14.638 1.00 54.44 230 GLU A O 1
ATOM 1857 N N . LYS A 1 231 ? -74.989 31.872 14.133 1.00 52.72 231 LYS A N 1
ATOM 1858 C CA . LYS A 1 231 ? -75.829 31.321 13.055 1.00 52.72 231 LYS A CA 1
ATOM 1859 C C . LYS A 1 231 ? -77.069 30.562 13.550 1.00 52.72 231 LYS A C 1
ATOM 1861 O O . LYS A 1 231 ? -78.002 30.399 12.772 1.00 52.72 231 LYS A O 1
ATOM 1866 N N . GLU A 1 232 ? -77.121 30.143 14.817 1.00 48.56 232 GLU A N 1
ATOM 1867 C CA . GLU A 1 232 ? -78.318 29.537 15.431 1.00 48.56 232 GLU A CA 1
ATOM 1868 C C . GLU A 1 232 ? -79.280 30.568 16.056 1.00 48.56 232 GLU A C 1
ATOM 1870 O O . GLU A 1 232 ? -80.440 30.242 16.302 1.00 48.56 232 GLU A O 1
ATOM 1875 N N . GLN A 1 233 ? -78.849 31.818 16.282 1.00 41.41 233 GLN A N 1
ATOM 1876 C CA . GLN A 1 233 ? -79.694 32.877 16.862 1.00 41.41 233 GLN A CA 1
ATOM 1877 C C . GLN A 1 233 ? -80.402 33.779 15.840 1.00 41.41 233 GLN A C 1
ATOM 1879 O O . GLN A 1 233 ? -81.203 34.624 16.241 1.00 41.41 233 GLN A O 1
ATOM 1884 N N . PHE A 1 234 ? -80.202 33.577 14.535 1.00 37.69 234 PHE A N 1
ATOM 1885 C CA . PHE A 1 234 ? -80.991 34.259 13.506 1.00 37.69 234 PHE A CA 1
ATOM 1886 C C . PHE A 1 234 ? -81.774 33.260 12.648 1.00 37.69 234 PHE A C 1
ATOM 1888 O O . PHE A 1 234 ? -81.373 32.887 11.549 1.00 37.69 234 PHE A O 1
ATOM 1895 N N . SER A 1 235 ? -82.925 32.845 13.178 1.00 40.03 235 SER A N 1
ATOM 1896 C CA . SER A 1 235 ? -84.038 32.293 12.403 1.00 40.03 235 SER A CA 1
ATOM 1897 C C . SER A 1 235 ? -84.992 33.448 12.064 1.00 40.03 235 SER A C 1
ATOM 1899 O O . SER A 1 235 ? -85.704 33.904 12.962 1.00 40.03 235 SER A O 1
ATOM 1901 N N . PRO A 1 236 ? -85.034 33.963 10.822 1.00 46.06 236 PRO A N 1
ATOM 1902 C CA . PRO A 1 236 ? -85.955 35.035 10.466 1.00 46.06 236 PRO A CA 1
ATOM 1903 C C . PRO A 1 236 ? -87.359 34.460 10.240 1.00 46.06 236 PRO A C 1
ATOM 1905 O O . PRO A 1 236 ? -87.543 33.557 9.422 1.00 46.06 236 PRO A O 1
ATOM 1908 N N . HIS A 1 23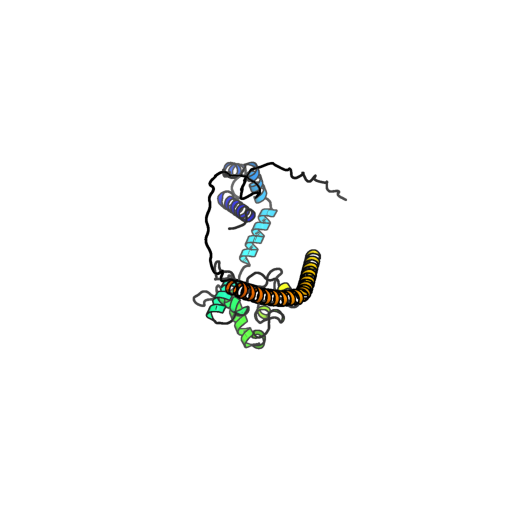7 ? -88.361 34.979 10.956 1.00 33.75 237 HIS A N 1
ATOM 1909 C CA . HIS A 1 237 ? -89.759 34.711 10.621 1.00 33.75 237 HIS A CA 1
ATOM 1910 C C . HIS A 1 237 ? -90.205 35.670 9.507 1.00 33.75 237 HIS A C 1
ATOM 1912 O O . HIS A 1 237 ? -90.041 36.882 9.606 1.00 33.75 237 HIS A O 1
ATOM 1918 N N . TYR A 1 238 ? -90.730 35.053 8.450 1.00 42.12 238 TYR A N 1
ATOM 1919 C CA . TYR A 1 238 ? -91.209 35.577 7.173 1.00 42.12 238 TYR A CA 1
ATOM 1920 C C . TYR A 1 238 ? -92.129 36.800 7.264 1.00 42.12 238 TYR A C 1
ATOM 1922 O O . TYR A 1 238 ? -92.998 36.823 8.128 1.00 42.12 238 TYR A O 1
ATOM 1930 N N . ASP A 1 239 ? -92.040 37.694 6.271 1.00 30.69 239 ASP A N 1
ATOM 1931 C CA . ASP A 1 239 ? -93.197 37.930 5.400 1.00 30.69 239 ASP A CA 1
ATOM 1932 C C . ASP A 1 239 ? -92.827 38.507 4.026 1.00 30.69 239 ASP A C 1
ATOM 1934 O O . ASP A 1 239 ? -91.919 39.321 3.863 1.00 30.69 239 ASP A O 1
ATOM 1938 N N . SER A 1 240 ? -93.543 37.999 3.024 1.00 37.97 240 SER A N 1
ATOM 1939 C CA . SER A 1 240 ? -93.388 38.281 1.597 1.00 37.97 240 SER A CA 1
ATOM 1940 C C . SER A 1 240 ? -94.146 39.546 1.191 1.00 37.97 240 SER A C 1
ATOM 1942 O O . SER A 1 240 ? -95.292 39.716 1.590 1.00 37.97 240 SER A O 1
ATOM 1944 N N . ASN A 1 241 ? -93.543 40.375 0.335 1.00 31.83 241 ASN A N 1
ATOM 1945 C CA . ASN A 1 241 ? -94.183 41.059 -0.807 1.00 31.83 241 ASN A CA 1
ATOM 1946 C C . ASN A 1 241 ? -93.085 41.834 -1.561 1.00 31.83 241 ASN A C 1
ATOM 1948 O O . ASN A 1 241 ? -92.535 42.794 -1.040 1.00 31.83 241 ASN A O 1
ATOM 1952 N N . SER A 1 242 ? -92.546 41.311 -2.665 1.00 37.94 242 SER A N 1
ATOM 1953 C CA . SER A 1 242 ? -93.100 41.350 -4.033 1.00 37.94 242 SER A CA 1
ATOM 1954 C C . SER A 1 242 ? -93.215 42.763 -4.613 1.00 37.94 242 SER A C 1
ATOM 1956 O O . SER A 1 242 ? -94.236 43.414 -4.419 1.00 37.94 242 SER A O 1
ATOM 1958 N N . ALA A 1 243 ? -92.211 43.168 -5.394 1.00 33.19 243 ALA A N 1
ATOM 1959 C CA . ALA A 1 243 ? -92.332 43.770 -6.735 1.00 33.19 243 ALA A CA 1
ATOM 1960 C C . ALA A 1 243 ? -90.902 44.069 -7.237 1.00 33.19 243 ALA A C 1
ATOM 1962 O O . ALA A 1 243 ? -90.158 44.770 -6.564 1.00 33.19 243 ALA A O 1
ATOM 1963 N N . GLN A 1 244 ? -90.413 43.292 -8.209 1.00 34.91 244 GLN A N 1
ATOM 1964 C CA . GLN A 1 244 ? -90.215 43.724 -9.605 1.00 34.91 244 GLN A CA 1
ATOM 1965 C C . GLN A 1 244 ? -89.105 44.775 -9.759 1.00 34.91 244 GLN A C 1
ATOM 1967 O O . GLN A 1 244 ? -89.296 45.927 -9.402 1.00 34.91 244 GLN A O 1
ATOM 1972 N N . ASP A 1 245 ? -87.949 44.376 -10.295 1.00 33.50 245 ASP A N 1
ATOM 1973 C CA . ASP A 1 245 ? -87.596 44.741 -11.673 1.00 33.50 245 ASP A CA 1
ATOM 1974 C C . ASP A 1 245 ? -86.276 44.094 -12.127 1.00 33.50 245 ASP A C 1
ATOM 1976 O O . ASP A 1 245 ? -85.379 43.796 -11.340 1.00 33.50 245 ASP A O 1
ATOM 1980 N N . GLU A 1 246 ? -86.258 43.801 -13.426 1.00 41.09 246 GLU A N 1
ATOM 1981 C CA . GLU A 1 246 ? -85.219 43.167 -14.239 1.00 41.09 246 GLU A CA 1
ATOM 1982 C C . GLU A 1 246 ? -83.954 44.036 -14.438 1.00 41.09 246 GLU A C 1
ATOM 1984 O O . GLU A 1 246 ? -83.874 45.168 -13.970 1.00 41.09 246 GLU A O 1
ATOM 1989 N N . TYR A 1 247 ? -83.030 43.489 -15.244 1.00 32.91 247 TYR A N 1
ATOM 1990 C CA . TYR A 1 247 ? -81.842 44.063 -15.908 1.00 32.91 247 TYR A CA 1
ATOM 1991 C C . TYR A 1 247 ? -80.505 43.822 -15.169 1.00 32.91 247 TYR A C 1
ATOM 1993 O O . TYR A 1 247 ? -80.284 44.352 -14.091 1.00 32.91 247 TYR A O 1
ATOM 2001 N N . ILE A 1 248 ? -79.647 42.868 -15.575 1.00 34.09 248 ILE A N 1
ATOM 2002 C CA . ILE A 1 248 ? -78.833 42.705 -16.811 1.00 34.09 248 ILE A CA 1
ATOM 2003 C C . ILE A 1 248 ? -77.520 43.530 -16.790 1.00 34.09 248 ILE A C 1
ATOM 2005 O O . ILE A 1 248 ? -77.565 44.733 -16.560 1.00 34.09 248 ILE A O 1
ATOM 2009 N N . TYR A 1 249 ? -76.419 42.851 -17.187 1.00 29.94 249 TYR A N 1
ATOM 2010 C CA . TYR A 1 249 ? -75.062 43.330 -17.556 1.00 29.94 249 TYR A CA 1
ATOM 2011 C C . TYR A 1 249 ? -74.173 43.826 -16.395 1.00 29.94 249 TYR A C 1
ATOM 2013 O O . TYR A 1 249 ? -74.669 44.370 -15.421 1.00 29.94 249 TYR A O 1
ATOM 2021 N N . ASP A 1 250 ? -72.846 43.702 -16.385 1.00 33.03 250 ASP A N 1
ATOM 2022 C CA . ASP A 1 250 ? -71.831 43.084 -17.248 1.00 33.03 250 ASP A CA 1
ATOM 2023 C C . ASP A 1 250 ? -70.512 43.092 -16.447 1.00 33.03 250 ASP A C 1
ATOM 2025 O O . ASP A 1 250 ? -70.413 43.719 -15.390 1.00 33.03 250 ASP A O 1
ATOM 2029 N N . GLU A 1 251 ? -69.515 42.416 -16.996 1.00 42.88 251 GLU A N 1
ATOM 2030 C CA . GLU A 1 251 ? -68.096 42.382 -16.648 1.00 42.88 251 GLU A CA 1
ATOM 2031 C C . GLU A 1 251 ? -67.450 43.745 -16.305 1.00 42.88 251 GLU A C 1
ATOM 2033 O O . GLU A 1 251 ? -67.793 44.792 -16.855 1.00 42.88 251 GLU A O 1
ATOM 2038 N N . GLY A 1 252 ? -66.438 43.722 -15.423 1.00 33.78 252 GLY A N 1
ATOM 2039 C CA . GLY A 1 252 ? -65.670 44.916 -15.048 1.00 33.78 252 GLY A CA 1
ATOM 2040 C C . GLY A 1 252 ? -64.479 44.665 -14.113 1.00 33.78 252 GLY A C 1
ATOM 2041 O O . GLY A 1 252 ? -64.539 44.992 -12.937 1.00 33.78 252 GLY A O 1
ATOM 2042 N N . GLU A 1 253 ? -63.442 44.051 -14.686 1.00 34.88 253 GLU A N 1
ATOM 2043 C CA . GLU A 1 253 ? -61.999 43.960 -14.371 1.00 34.88 253 GLU A CA 1
ATOM 2044 C C . GLU A 1 253 ? -61.327 44.504 -13.077 1.00 34.88 253 GLU A C 1
ATOM 2046 O O . GLU A 1 253 ? -61.636 45.562 -12.535 1.00 34.88 253 GLU A O 1
ATOM 2051 N N . ASN A 1 254 ? -60.189 43.829 -12.811 1.00 29.27 254 ASN A N 1
ATOM 2052 C CA . ASN A 1 254 ? -58.964 44.181 -12.066 1.00 29.27 254 ASN A CA 1
ATOM 2053 C C . ASN A 1 254 ? -58.965 43.977 -10.538 1.00 29.27 254 ASN A C 1
ATOM 2055 O O . ASN A 1 254 ? -59.723 44.591 -9.808 1.00 29.27 254 ASN A O 1
ATOM 2059 N N . SER A 1 255 ? -58.063 43.191 -9.937 1.00 33.91 255 SER A N 1
ATOM 2060 C CA . SER A 1 255 ? -56.706 42.818 -10.355 1.00 33.91 255 SER A CA 1
ATOM 2061 C C . SER A 1 255 ? -56.219 41.589 -9.575 1.00 33.91 255 SER A C 1
ATOM 2063 O O . SER A 1 255 ? -56.209 41.593 -8.348 1.00 33.91 255 SER A O 1
ATOM 2065 N N . GLU A 1 256 ? -55.763 40.560 -10.284 1.00 33.47 256 GLU A N 1
ATOM 2066 C CA . GLU A 1 256 ? -54.858 39.552 -9.728 1.00 33.47 256 GLU A CA 1
ATOM 2067 C C . GLU A 1 256 ? -53.723 39.343 -10.738 1.00 33.47 256 GLU A C 1
ATOM 2069 O O . GLU A 1 256 ? -53.823 38.606 -11.716 1.00 33.47 256 GLU A O 1
ATOM 2074 N N . THR A 1 257 ? -52.646 40.101 -10.536 1.00 36.16 257 THR A N 1
ATOM 2075 C CA . THR A 1 257 ? -51.314 39.852 -11.102 1.00 36.16 257 THR A CA 1
ATOM 2076 C C . THR A 1 257 ? -50.869 38.456 -10.638 1.00 36.16 257 THR A C 1
ATOM 2078 O O . THR A 1 257 ? -50.774 38.237 -9.435 1.00 36.16 257 THR A O 1
ATOM 2081 N N . GLY A 1 258 ? -50.743 37.439 -11.501 1.00 30.94 258 GLY A N 1
ATOM 2082 C CA . GLY A 1 258 ? -49.621 37.215 -12.431 1.00 30.94 258 GLY A CA 1
ATOM 2083 C C . GLY A 1 258 ? -48.346 36.871 -11.637 1.00 30.94 258 GLY A C 1
ATOM 2084 O O . GLY A 1 258 ? -47.879 37.716 -10.888 1.00 30.94 258 GLY A O 1
ATOM 2085 N N . TYR A 1 259 ? -47.700 35.703 -11.714 1.00 32.16 259 TYR A N 1
ATOM 2086 C CA . TYR A 1 259 ? -47.381 34.876 -12.878 1.00 32.16 259 TYR A CA 1
ATOM 2087 C C . TYR A 1 259 ? -46.957 33.455 -12.452 1.00 32.16 259 TYR A C 1
ATOM 2089 O O . TYR A 1 259 ? -46.232 33.281 -11.472 1.00 32.16 259 TYR A O 1
ATOM 2097 N N . MET A 1 260 ? -47.330 32.457 -13.260 1.00 32.50 260 MET A N 1
ATOM 2098 C CA . MET A 1 260 ? -46.621 31.179 -13.377 1.00 32.50 260 MET A CA 1
ATOM 2099 C C . MET A 1 260 ? -45.469 31.286 -14.392 1.00 32.50 260 MET A C 1
ATOM 2101 O O . MET A 1 260 ? -45.594 32.007 -15.375 1.00 32.50 260 MET A O 1
ATOM 2105 N N . ALA A 1 261 ? -44.442 30.458 -14.160 1.00 34.72 261 ALA A N 1
ATOM 2106 C CA . ALA A 1 261 ? -43.581 29.761 -15.127 1.00 34.72 261 ALA A CA 1
ATOM 2107 C C . ALA A 1 261 ? -42.774 30.563 -16.172 1.00 34.72 261 ALA A C 1
ATOM 2109 O O . ALA A 1 261 ? -43.332 31.264 -17.005 1.00 34.72 261 ALA A O 1
ATOM 2110 N N . ALA A 1 262 ? -41.464 30.293 -16.237 1.00 33.03 262 ALA A N 1
ATOM 2111 C CA . ALA A 1 262 ? -40.798 29.908 -17.488 1.00 33.03 262 ALA A CA 1
ATOM 2112 C C . ALA A 1 262 ? -39.345 29.478 -17.234 1.00 33.03 262 ALA A C 1
ATOM 2114 O O . ALA A 1 262 ? -38.524 30.242 -16.728 1.00 33.03 262 ALA A O 1
ATOM 2115 N N . GLU A 1 263 ? -39.046 28.253 -17.652 1.00 37.97 263 GLU A N 1
ATOM 2116 C CA . GLU A 1 263 ? -37.721 27.811 -18.070 1.00 37.97 263 GLU A CA 1
ATOM 2117 C C . GLU A 1 263 ? -37.221 28.696 -19.223 1.00 37.97 263 GLU A C 1
ATOM 2119 O O . GLU A 1 263 ? -37.990 29.004 -20.136 1.00 37.97 263 GLU A O 1
ATOM 2124 N N . LYS A 1 264 ? -35.932 29.049 -19.213 1.00 33.06 264 LYS A N 1
ATOM 2125 C CA . LYS A 1 264 ? -35.149 29.297 -20.429 1.00 33.06 264 LYS A CA 1
ATOM 2126 C C . LYS A 1 264 ? -33.714 28.827 -20.212 1.00 33.06 264 LYS A C 1
ATOM 2128 O O . LYS A 1 264 ? -32.982 29.389 -19.400 1.00 33.06 264 LYS A O 1
ATOM 2133 N N . GLU A 1 265 ? -33.356 27.781 -20.946 1.00 34.81 265 GLU A N 1
ATOM 2134 C CA . GLU A 1 265 ? -32.003 27.581 -21.454 1.00 34.81 265 GLU A CA 1
ATOM 2135 C C . GLU A 1 265 ? -31.653 28.758 -22.375 1.00 34.81 265 GLU A C 1
ATOM 2137 O O . GLU A 1 265 ? -32.523 29.237 -23.100 1.00 34.81 265 GLU A O 1
ATOM 2142 N N . ASP A 1 266 ? -30.404 29.221 -22.336 1.00 32.28 266 ASP A N 1
ATOM 2143 C CA . ASP A 1 266 ? -29.706 29.696 -23.530 1.00 32.28 266 ASP A CA 1
ATOM 2144 C C . ASP A 1 266 ? -28.193 29.779 -23.285 1.00 32.28 266 ASP A C 1
ATOM 2146 O O . ASP A 1 266 ? -27.690 30.068 -22.196 1.00 32.28 266 ASP A O 1
ATOM 2150 N N . ASP A 1 267 ? -27.501 29.461 -24.366 1.00 31.75 267 ASP A N 1
ATOM 2151 C CA . ASP A 1 267 ? -26.104 29.114 -24.516 1.00 31.75 267 ASP A CA 1
ATOM 2152 C C . ASP A 1 267 ? -25.124 30.312 -24.529 1.00 31.75 267 ASP A C 1
ATOM 2154 O O . ASP A 1 267 ? -25.392 31.380 -25.069 1.00 31.75 267 ASP A O 1
ATOM 2158 N N . HIS A 1 268 ? -23.916 30.039 -24.019 1.00 32.69 268 HIS A N 1
ATOM 2159 C CA . HIS A 1 268 ? -22.601 30.441 -24.555 1.00 32.69 268 HIS A CA 1
ATOM 2160 C C . HIS A 1 268 ? -22.237 31.936 -24.728 1.00 32.69 268 HIS A C 1
ATOM 2162 O O . HIS A 1 268 ? -22.559 32.528 -25.747 1.00 32.69 268 HIS A O 1
ATOM 2168 N N . VAL A 1 269 ? -21.335 32.468 -23.877 1.00 31.55 269 VAL A N 1
ATOM 2169 C CA . VAL A 1 269 ? -20.203 33.330 -24.311 1.00 31.55 269 VAL A CA 1
ATOM 2170 C C . VAL A 1 269 ? -18.982 33.155 -23.387 1.00 31.55 269 VAL A C 1
ATOM 2172 O O . VAL A 1 269 ? -19.052 33.246 -22.165 1.00 31.55 269 VAL A O 1
ATOM 2175 N N . MET A 1 270 ? -17.850 32.925 -24.050 1.00 34.53 270 MET A N 1
ATOM 2176 C CA . MET A 1 270 ? -16.449 32.920 -23.621 1.00 34.53 270 MET A CA 1
ATOM 2177 C C . MET A 1 270 ? -16.044 34.020 -22.618 1.00 34.53 270 MET A C 1
ATOM 2179 O O . MET A 1 270 ? -16.257 35.203 -22.872 1.00 34.53 270 MET A O 1
ATOM 2183 N N . SER A 1 271 ? -15.277 33.665 -21.578 1.00 35.78 271 SER A N 1
ATOM 2184 C CA . SER A 1 271 ? -14.401 34.629 -20.893 1.00 35.78 271 SER A CA 1
ATOM 2185 C C . SER A 1 271 ? -13.029 34.035 -20.555 1.00 35.78 271 SER A C 1
ATOM 2187 O O . SER A 1 271 ? -12.861 33.249 -19.623 1.00 35.78 271 SER A O 1
ATOM 2189 N N . ASN A 1 272 ? -12.063 34.445 -21.374 1.00 31.06 272 ASN A N 1
ATOM 2190 C CA . ASN A 1 272 ? -10.614 34.503 -21.192 1.00 31.06 272 ASN A CA 1
ATOM 2191 C C . ASN A 1 272 ? -10.073 34.224 -19.779 1.00 31.06 272 ASN A C 1
ATOM 2193 O O . ASN A 1 272 ? -10.286 34.992 -18.842 1.00 31.06 272 ASN A O 1
ATOM 2197 N N . ARG A 1 273 ? -9.231 33.190 -19.672 1.00 35.56 273 ARG A N 1
ATOM 2198 C CA . ARG A 1 273 ? -8.268 33.038 -18.577 1.00 35.56 273 ARG A CA 1
ATOM 2199 C C . ARG A 1 273 ? -6.973 33.768 -18.972 1.00 35.56 273 ARG A C 1
ATOM 2201 O O . ARG A 1 273 ? -6.440 33.458 -20.037 1.00 35.56 273 ARG A O 1
ATOM 2208 N N . PRO A 1 274 ? -6.453 34.714 -18.173 1.00 36.56 274 PRO A N 1
ATOM 2209 C CA . PRO A 1 274 ? -5.216 35.411 -18.506 1.00 36.56 274 PRO A CA 1
ATOM 2210 C C . PRO A 1 274 ? -4.007 34.471 -18.436 1.00 36.56 274 PRO A C 1
ATOM 2212 O O . PRO A 1 274 ? -3.911 33.608 -17.557 1.00 36.56 274 PRO A O 1
ATOM 2215 N N . MET A 1 275 ? -3.092 34.659 -19.390 1.00 31.23 275 MET A N 1
ATOM 2216 C CA . MET A 1 275 ? -1.764 34.056 -19.410 1.00 31.23 275 MET A CA 1
ATOM 2217 C C . MET A 1 275 ? -1.005 34.421 -18.134 1.00 31.23 275 MET A C 1
ATOM 2219 O O . MET A 1 275 ? -0.882 35.594 -17.791 1.00 31.23 275 MET A O 1
ATOM 2223 N N . VAL A 1 276 ? -0.471 33.416 -17.444 1.00 39.09 276 VAL A N 1
ATOM 2224 C CA . VAL A 1 276 ? 0.545 33.636 -16.414 1.00 39.09 276 VAL A CA 1
ATOM 2225 C C . VAL A 1 276 ? 1.868 33.832 -17.144 1.00 39.09 276 VAL A C 1
ATOM 2227 O O . VAL A 1 276 ? 2.431 32.884 -17.691 1.00 39.09 276 VAL A O 1
ATOM 2230 N N . GLU A 1 277 ? 2.325 35.081 -17.183 1.00 34.59 277 GLU A N 1
ATOM 2231 C CA . GLU A 1 277 ? 3.669 35.447 -17.609 1.00 34.59 277 GLU A CA 1
ATOM 2232 C C . GLU A 1 277 ? 4.719 34.722 -16.765 1.00 34.59 277 GLU A C 1
ATOM 2234 O O . GLU A 1 277 ? 4.706 34.715 -15.532 1.00 34.59 277 GLU A O 1
ATOM 2239 N N . SER A 1 278 ? 5.647 34.101 -17.482 1.00 35.91 278 SER A N 1
ATOM 2240 C CA . SER A 1 278 ? 6.828 33.445 -16.956 1.00 35.91 278 SER A CA 1
ATOM 2241 C C . SER A 1 278 ? 7.827 34.509 -16.491 1.00 35.91 278 SER A C 1
ATOM 2243 O O . SER A 1 278 ? 8.442 35.179 -17.316 1.00 35.91 278 SER A O 1
ATOM 2245 N N . GLN A 1 279 ? 8.019 34.662 -15.181 1.00 37.72 279 GLN A N 1
ATOM 2246 C CA . GLN A 1 279 ? 9.125 35.458 -14.635 1.00 37.72 279 GLN A CA 1
ATOM 2247 C C . GLN A 1 279 ? 10.421 34.614 -14.631 1.00 37.72 279 GLN A C 1
ATOM 2249 O O . GLN A 1 279 ? 10.388 33.444 -14.230 1.00 37.72 279 GLN A O 1
ATOM 2254 N N . PRO A 1 280 ? 11.561 35.158 -15.097 1.00 40.03 280 PRO A N 1
ATOM 2255 C CA . PRO A 1 280 ? 12.815 34.423 -15.234 1.00 40.03 280 PRO A CA 1
ATOM 2256 C C . PRO A 1 280 ? 13.517 34.170 -13.891 1.00 40.03 280 PRO A C 1
ATOM 2258 O O . PRO A 1 280 ? 13.533 35.006 -12.990 1.00 40.03 280 PRO A O 1
ATOM 2261 N N . LYS A 1 281 ? 14.155 32.997 -13.798 1.00 40.31 281 LYS A N 1
ATOM 2262 C CA . LYS A 1 281 ? 15.069 32.602 -12.720 1.00 40.31 281 LYS A CA 1
ATOM 2263 C C . LYS A 1 281 ? 16.266 33.560 -12.678 1.00 40.31 281 LYS A C 1
ATOM 2265 O O . LYS A 1 281 ? 17.028 33.602 -13.641 1.00 40.31 281 LYS A O 1
ATOM 2270 N N . LEU A 1 282 ? 16.475 34.249 -11.556 1.00 39.91 282 LEU A N 1
ATOM 2271 C CA . LEU A 1 282 ? 17.789 34.796 -11.219 1.00 39.91 282 LEU A CA 1
ATOM 2272 C C . LEU A 1 282 ? 18.605 33.730 -10.483 1.00 39.91 282 LEU A C 1
ATOM 2274 O O . LEU A 1 282 ? 18.253 33.289 -9.392 1.00 39.91 282 LEU A O 1
ATOM 2278 N N . THR A 1 283 ? 19.698 33.326 -11.116 1.00 41.94 283 THR A N 1
ATOM 2279 C CA . THR A 1 283 ? 20.870 32.703 -10.500 1.00 41.94 283 THR A CA 1
ATOM 2280 C C . THR A 1 283 ? 21.779 33.782 -9.921 1.00 41.94 283 THR A C 1
ATOM 2282 O O . THR A 1 283 ? 22.286 34.602 -10.687 1.00 41.94 283 THR A O 1
ATOM 2285 N N . GLN A 1 284 ? 22.018 33.733 -8.612 1.00 42.81 284 GLN A N 1
ATOM 2286 C CA . GLN A 1 284 ? 23.341 33.670 -7.973 1.00 42.81 284 GLN A CA 1
ATOM 2287 C C . GLN A 1 284 ? 23.164 33.275 -6.507 1.00 42.81 284 GLN A C 1
ATOM 2289 O O . GLN A 1 284 ? 22.229 33.807 -5.870 1.00 42.81 284 GLN A O 1
#

Secondary structure (DSSP, 8-state):
---HHHHHHHHHHHHHHHH--TTS-HHHHHHT--TTS-HHHHHHHHHHHHSHHHHHHHHHHHHHHHT-----SSTT--HHHHHHHHHHHHSSPPPHHHHHHHHHB-TTS-BSSHHHHHHHHHHHHHHHH-GGGGT--GGG--HHHHHH-SPPSSBPTTSSS--BTTTTT-TT------HHHHHHHHHHHHHHHHHHHHHHHHHHHHHHHHHHHHHHHHHHHHHHHHHHHHHHS--PPP----------------------------------PPP---PPPPP-

Sequence (284 aa):
MGSAAKKWRDFKSDMKALYFHEEKTDEELLADCDARVHEDDWKWLIDHWRTDAAKQRCEIGKLNRQRMTLFHTTGSKSHARVIEEEHKKNGYPPRRDEAFVITHTTKKGVPSNAAAAQKIKELENKANEQPELLEKTIEQGDLFSHVFGKERNGYVRCIGMGPSASDLHMPGTRNLKSTRLQLAEEECRQAMEEAALLRERVEPTDQKMDIVMNEVLEMKKMMLASQAKEKEQFSPHYDSNSAQDEYIYDEGENSETGYMAAEKEDDHVMSNRPMVESQPKLTQ

Mean predicted aligned error: 16.69 Å

Foldseek 3Di:
DDDPVVVVVVVLVVLCVPQPDPPDDLVSSLVPDDPVDDSVVSSVSNVVCPDPVNVVVVVVVVVVVVPPDQDWDPPPDWLQRQQVVVCVVVVHRDDQLRSLQSRQADPVSHGVDPVSVVLNVQLVVQCVVCVVLCVDDQQRQHSNCVSVPDDDAWADPSPTPTDGCVNRNHPPDDPPDDPVVVVVVVVVVVVVVVVVVVVVVVVVVVVVVVVVVVVVVVVVVVVVVVVVVVVVPDDDDDDDDDDDDDDDDDDDDDDDDDDDDDDDDDDDDDDDDDDDDDDDDDDD

pLDDT: mean 79.35, std 21.98, range [29.27, 96.88]